Protein AF-A0A937BCM7-F1 (afdb_monomer)

Secondary structure (DSSP, 8-state):
-----------------------------------S---B-TT-EEEEEHHHHHHHHHH--HHHHHTT-SEEEEEE-SBTTSEEEEEETTTEEEEEEEEEEETTEEEEEEEETTEEEEEEEEEEE-SSSEEEETTEEEEEE----BTTB--HHIIIII-EEEEETT--EEEE-TTSBEESSTT--EEEE-----STT-SS-EEEEEEETTEEEEEEEEEETTEEEEEEEEEEEEETTTTEEEEEEEEEEEEEEEE-S--

Nearest PDB structures (foldseek):
  7qh3-assembly4_D  TM=2.636E-01  e=7.505E+00  Streptomyces tsukubensis NRRL18488
  7qh3-assembly2_B  TM=2.512E-01  e=5.491E+00  Streptomyces tsukubensis NRRL18488

pLDDT: mean 86.36, std 17.51, range [34.12, 98.69]

Solvent-accessible surface area (backbone atoms only — not comparable to full-atom values): 14900 Å² total; per-residue (Å²): 134,85,82,88,80,90,83,88,80,91,77,88,81,83,86,83,89,77,76,92,70,69,76,76,76,76,78,73,73,77,78,73,90,75,88,80,79,71,46,77,35,96,76,42,43,39,30,32,22,44,67,45,54,48,36,33,71,76,61,52,31,52,58,66,32,48,77,82,52,48,73,41,35,36,40,39,41,63,36,31,78,36,72,25,45,37,26,34,50,62,76,43,71,47,71,54,25,25,38,42,74,59,94,86,43,37,31,35,26,35,49,55,90,96,38,75,73,45,84,75,43,45,46,44,81,76,54,96,53,33,36,28,50,69,91,46,50,27,33,59,48,88,48,54,54,63,85,92,47,74,24,54,58,31,49,78,68,57,42,47,48,27,32,36,92,86,68,50,60,27,36,34,39,37,79,32,38,31,43,68,54,79,75,35,37,23,44,48,69,59,68,55,59,94,56,72,40,42,79,56,40,39,33,27,43,7,70,44,89,90,52,59,52,65,24,29,51,46,53,60,89,58,29,44,36,32,15,38,63,31,74,78,38,73,38,81,86,80,68,42,53,49,33,41,47,79,43,59,76,74,46,62,31,37,46,58,93,81,130

Mean predicted aligned error: 9.63 Å

Radius of gyration: 26.8 Å; Cα contacts (8 Å, |Δi|>4): 531; chains: 1; bounding box: 85×56×71 Å

Foldseek 3Di:
DDDDDDDDDDDDDDDDPDDPPPPPPPPQPPFDPQPDDKDFDLQAAKKFFPQLLVCCQVFVFLVVSLPPFFFGIKGADRIFPDWIWTDTSVPDIDGQWTWGQDPNWIWTFHDDDPTGRGTDWTWADPDNQWIDTHPTIIGHWPFDDDVPHTLDCLGSRVAAWWAFPVGFIWGRHSVQAIPRPPLFGGKDWDNHQPAFQRPATKMFTDNDPVDTQIWGWGDDPQKIWTAHWDQPDADPVVRGRRHTDGHHTDGIIGGDPDD

Sequence (259 aa):
MKHILLYILATATLLSCGSDTKPAEQSTAPAINFKTNSVPVPFAGNWISETYLSDIKEHQSPRKAQENIEECYIQLPDNTLRPSTMVINFHEGISDLVTVNNNGVFQLWEKQGDTLSNLKYTIKPLSRDTIKIDDKLFIKINSSPAGNEPRILEEILFKGTYITKKGEHIEFKSNGEVSGFGKYKYYKPLIDYFDAGLQIDQVGLGETADKMEYFGFKFKRNKLELYKLKCDAYDEVDNRCVEVSYGIKAYDLQKSSGE

Structure (mmCIF, N/CA/C/O backbone):
data_AF-A0A937BCM7-F1
#
_entry.id   AF-A0A937BCM7-F1
#
loop_
_atom_site.group_PDB
_atom_site.id
_atom_site.type_symbol
_atom_site.label_atom_id
_atom_site.label_alt_id
_atom_site.label_comp_id
_atom_site.label_asym_id
_atom_site.label_entity_id
_atom_site.label_seq_id
_atom_site.pdbx_PDB_ins_code
_atom_site.Cartn_x
_atom_site.Cartn_y
_atom_site.Cartn_z
_atom_site.occupancy
_atom_site.B_iso_or_equiv
_atom_site.auth_seq_id
_atom_site.auth_comp_id
_atom_site.auth_asym_id
_atom_site.auth_atom_id
_atom_site.pdbx_PDB_model_num
ATOM 1 N N . MET A 1 1 ? 53.132 -39.183 41.624 1.00 34.12 1 MET A N 1
ATOM 2 C CA . MET A 1 1 ? 54.522 -39.546 41.277 1.00 34.12 1 MET A CA 1
ATOM 3 C C . MET A 1 1 ? 54.708 -39.381 39.778 1.00 34.12 1 MET A C 1
ATOM 5 O O . MET A 1 1 ? 53.927 -39.964 39.049 1.00 34.12 1 MET A O 1
ATOM 9 N N . LYS A 1 2 ? 55.714 -38.581 39.391 1.00 34.28 2 LYS A N 1
ATOM 10 C CA . LYS A 1 2 ? 56.637 -38.756 38.246 1.00 34.28 2 LYS A CA 1
ATOM 11 C C . LYS A 1 2 ? 56.003 -39.112 36.881 1.00 34.28 2 LYS A C 1
ATOM 13 O O . LYS A 1 2 ? 55.538 -40.221 36.700 1.00 34.28 2 LYS A O 1
ATOM 18 N N . HIS A 1 3 ? 55.878 -38.181 35.935 1.00 40.00 3 HIS A N 1
ATOM 19 C CA . HIS A 1 3 ? 56.914 -37.633 35.034 1.00 40.00 3 HIS A CA 1
ATOM 20 C C . HIS A 1 3 ? 56.923 -38.316 33.653 1.00 40.00 3 HIS A C 1
ATOM 22 O O . HIS A 1 3 ? 57.171 -39.508 33.566 1.00 40.00 3 HIS A O 1
ATOM 28 N N . ILE A 1 4 ? 56.754 -37.475 32.621 1.00 48.53 4 ILE A N 1
ATOM 29 C CA . ILE A 1 4 ? 57.619 -37.346 31.431 1.00 48.53 4 ILE A CA 1
ATOM 30 C C . ILE A 1 4 ? 57.727 -38.580 30.518 1.00 48.53 4 ILE A C 1
ATOM 32 O O . ILE A 1 4 ? 58.407 -39.536 30.863 1.00 48.53 4 ILE A O 1
ATOM 36 N N . LEU A 1 5 ? 57.237 -38.459 29.276 1.00 42.91 5 LEU A N 1
ATOM 37 C CA . LEU A 1 5 ? 58.132 -38.426 28.108 1.00 42.91 5 LEU A CA 1
ATOM 38 C C . LEU A 1 5 ? 57.422 -37.911 26.838 1.00 42.91 5 LEU A C 1
ATOM 40 O O . LEU A 1 5 ? 56.533 -38.556 26.291 1.00 42.91 5 LEU A O 1
ATOM 44 N N . LEU A 1 6 ? 57.871 -36.740 26.374 1.00 47.34 6 LEU A N 1
ATOM 45 C CA . LEU A 1 6 ? 57.884 -36.340 24.964 1.00 47.34 6 LEU A CA 1
ATOM 46 C C . LEU A 1 6 ? 58.621 -37.410 24.141 1.00 47.34 6 LEU A C 1
ATOM 48 O O . LEU A 1 6 ? 59.682 -37.834 24.585 1.00 47.34 6 LEU A O 1
ATOM 52 N N . TYR A 1 7 ? 58.171 -37.703 22.916 1.00 46.16 7 TYR A N 1
ATOM 53 C CA . TYR A 1 7 ? 59.056 -37.708 21.743 1.00 46.16 7 TYR A CA 1
ATOM 54 C C . TYR A 1 7 ? 58.280 -37.449 20.444 1.00 46.16 7 TYR A C 1
ATOM 56 O O . TYR A 1 7 ? 57.200 -37.975 20.196 1.00 46.16 7 TYR A O 1
ATOM 64 N N . ILE A 1 8 ? 58.896 -36.570 19.663 1.00 48.81 8 ILE A N 1
ATOM 65 C CA . ILE A 1 8 ? 58.554 -36.021 18.355 1.00 48.81 8 ILE A CA 1
ATOM 66 C C . ILE A 1 8 ? 58.676 -37.099 17.273 1.00 48.81 8 ILE A C 1
ATOM 68 O O . ILE A 1 8 ? 59.673 -37.817 17.255 1.00 48.81 8 ILE A O 1
ATOM 72 N N . LEU A 1 9 ? 57.768 -37.111 16.292 1.00 43.16 9 LEU A N 1
ATOM 73 C CA . LEU A 1 9 ? 58.147 -37.487 14.930 1.00 43.16 9 LEU A CA 1
ATOM 74 C C . LEU A 1 9 ? 57.323 -36.713 13.897 1.00 43.16 9 LEU A C 1
ATOM 76 O O . LEU A 1 9 ? 56.173 -37.025 13.608 1.00 43.16 9 LEU A O 1
ATOM 80 N N . ALA A 1 10 ? 57.958 -35.685 13.340 1.00 48.91 10 ALA A N 1
ATOM 81 C CA . ALA A 1 10 ? 57.594 -35.131 12.051 1.00 48.91 10 ALA A CA 1
ATOM 82 C C . ALA A 1 10 ? 58.005 -36.131 10.964 1.00 48.91 10 ALA A C 1
ATOM 84 O O . ALA A 1 10 ? 59.166 -36.527 10.898 1.00 48.91 10 ALA A O 1
ATOM 85 N N . THR A 1 11 ? 57.076 -36.511 10.093 1.00 50.25 11 THR A N 1
ATOM 86 C CA . THR A 1 11 ? 57.397 -36.991 8.744 1.00 50.25 11 THR A CA 1
ATOM 87 C C . THR A 1 11 ? 56.318 -36.511 7.789 1.00 50.25 11 THR A C 1
ATOM 89 O O . THR A 1 11 ? 55.126 -36.732 7.982 1.00 50.25 11 THR A O 1
ATOM 92 N N . ALA A 1 12 ? 56.779 -35.771 6.788 1.00 49.69 12 ALA A N 1
ATOM 93 C CA . ALA A 1 12 ? 56.001 -35.235 5.696 1.00 49.69 12 ALA A CA 1
ATOM 94 C C . ALA A 1 12 ? 55.466 -36.358 4.800 1.00 49.69 12 ALA A C 1
ATOM 96 O O . ALA A 1 12 ? 56.222 -37.243 4.398 1.00 49.69 12 ALA A O 1
ATOM 97 N N . THR A 1 13 ? 54.205 -36.245 4.388 1.00 52.38 13 THR A N 1
ATOM 98 C CA . THR A 1 13 ? 53.745 -36.813 3.119 1.00 52.38 13 THR A CA 1
ATOM 99 C C . THR A 1 13 ? 53.274 -35.692 2.211 1.00 52.38 13 THR A C 1
ATOM 101 O O . THR A 1 13 ? 52.310 -34.980 2.481 1.00 52.38 13 THR A O 1
ATOM 104 N N . LEU A 1 14 ? 54.065 -35.549 1.157 1.00 47.94 14 LEU A N 1
ATOM 105 C CA . LEU A 1 14 ? 53.888 -34.763 -0.046 1.00 47.94 14 LEU A CA 1
ATOM 106 C C . LEU A 1 14 ? 52.613 -35.151 -0.826 1.00 47.94 14 LEU A C 1
ATOM 108 O O . LEU A 1 14 ? 52.129 -36.274 -0.713 1.00 47.94 14 LEU A O 1
ATOM 112 N N . LEU A 1 15 ? 52.225 -34.235 -1.724 1.00 45.91 15 LEU A N 1
ATOM 113 C CA . LEU A 1 15 ? 51.413 -34.413 -2.942 1.00 45.91 15 LEU A CA 1
ATOM 114 C C . LEU A 1 15 ? 49.884 -34.380 -2.793 1.00 45.91 15 LEU A C 1
ATOM 116 O O . LEU A 1 15 ? 49.212 -35.404 -2.764 1.00 45.91 15 LEU A O 1
ATOM 120 N N . SER A 1 16 ? 49.333 -33.171 -2.923 1.00 41.34 16 SER A N 1
ATOM 121 C CA . SER A 1 16 ? 48.099 -32.972 -3.689 1.00 41.34 16 SER A CA 1
ATOM 122 C C . SER A 1 16 ? 48.303 -31.816 -4.669 1.00 41.34 16 SER A C 1
ATOM 124 O O . SER A 1 16 ? 48.073 -30.654 -4.347 1.00 41.34 16 SER A O 1
ATOM 126 N N . CYS A 1 17 ? 48.785 -32.147 -5.869 1.00 49.22 17 CYS A N 1
ATOM 127 C CA . CYS A 1 17 ? 48.520 -31.341 -7.056 1.00 49.22 17 CYS A CA 1
ATOM 128 C C . CYS A 1 17 ? 47.076 -31.626 -7.473 1.00 49.22 17 CYS A C 1
ATOM 130 O O . CYS A 1 17 ? 46.743 -32.770 -7.775 1.00 49.22 17 CYS A O 1
ATOM 132 N N . GLY A 1 18 ? 46.232 -30.599 -7.487 1.00 42.94 18 GLY A N 1
ATOM 133 C CA . GLY A 1 18 ? 44.834 -30.724 -7.876 1.00 42.94 18 GLY A CA 1
ATOM 134 C C . GLY A 1 18 ? 44.241 -29.367 -8.219 1.00 42.94 18 GLY A C 1
ATOM 135 O O . GLY A 1 18 ? 43.656 -28.722 -7.360 1.00 42.94 18 GLY A O 1
ATOM 136 N N . SER A 1 19 ? 44.401 -28.986 -9.490 1.00 42.38 19 SER A N 1
ATOM 137 C CA . SER A 1 19 ? 43.661 -27.948 -10.228 1.00 42.38 19 SER A CA 1
ATOM 138 C C . SER A 1 19 ? 43.677 -26.516 -9.672 1.00 42.38 19 SER A C 1
ATOM 140 O O . SER A 1 19 ? 42.857 -26.144 -8.835 1.00 42.38 19 SER A O 1
ATOM 142 N N . ASP A 1 20 ? 44.518 -25.678 -10.294 1.00 43.75 20 ASP A N 1
ATOM 143 C CA . ASP A 1 20 ? 44.282 -24.238 -10.449 1.00 43.75 20 ASP A CA 1
ATOM 144 C C . ASP A 1 20 ? 42.942 -24.030 -11.165 1.00 43.75 20 ASP A C 1
ATOM 146 O O . ASP A 1 20 ? 42.853 -23.889 -12.388 1.00 43.75 20 ASP A O 1
ATOM 150 N N . THR A 1 21 ? 41.866 -24.039 -10.390 1.00 46.97 21 THR A N 1
ATOM 151 C CA . THR A 1 21 ? 40.586 -23.530 -10.857 1.00 46.97 21 THR A CA 1
ATOM 152 C C . THR A 1 21 ? 40.721 -22.019 -10.778 1.00 46.97 21 THR A C 1
ATOM 154 O O . THR A 1 21 ? 40.554 -21.428 -9.711 1.00 46.97 21 THR A O 1
ATOM 157 N N . LYS A 1 22 ? 41.104 -21.390 -11.897 1.00 44.84 22 LYS A N 1
ATOM 158 C CA . LYS A 1 22 ? 40.935 -19.943 -12.059 1.00 44.84 22 LYS A CA 1
ATOM 159 C C . LYS A 1 22 ? 39.517 -19.599 -11.583 1.00 44.84 22 LYS A C 1
ATOM 161 O O . LYS A 1 22 ? 38.591 -20.306 -11.994 1.00 44.84 22 LYS A O 1
ATOM 166 N N . PRO A 1 23 ? 39.321 -18.572 -10.736 1.00 47.84 23 PRO A N 1
ATOM 167 C CA . PRO A 1 23 ? 37.975 -18.101 -10.457 1.00 47.84 23 PRO A CA 1
ATOM 168 C C . PRO A 1 23 ? 37.318 -17.828 -11.806 1.00 47.84 23 PRO A C 1
ATOM 170 O O . PRO A 1 23 ? 37.921 -17.180 -12.664 1.00 47.84 23 PRO A O 1
ATOM 173 N N . ALA A 1 24 ? 36.146 -18.426 -12.021 1.00 42.94 24 ALA A N 1
ATOM 174 C CA . ALA A 1 24 ? 35.375 -18.210 -13.228 1.00 42.94 24 ALA A CA 1
ATOM 175 C C . ALA A 1 24 ? 35.268 -16.698 -13.429 1.00 42.94 24 ALA A C 1
ATOM 177 O O . ALA A 1 24 ? 34.738 -15.997 -12.564 1.00 42.94 24 ALA A O 1
ATOM 178 N N . GLU A 1 25 ? 35.828 -16.197 -14.531 1.00 41.56 25 GLU A N 1
ATOM 179 C CA . GLU A 1 25 ? 35.543 -14.846 -14.982 1.00 41.56 25 GLU A CA 1
ATOM 180 C C . GLU A 1 25 ? 34.022 -14.764 -15.082 1.00 41.56 25 GLU A C 1
ATOM 182 O O . GLU A 1 25 ? 33.403 -15.435 -15.913 1.00 41.56 25 GLU A O 1
ATOM 187 N N . GLN A 1 26 ? 33.410 -13.999 -14.174 1.00 39.94 26 GLN A N 1
ATOM 188 C CA . GLN A 1 26 ? 32.055 -13.515 -14.364 1.00 39.94 26 GLN A CA 1
ATOM 189 C C . GLN A 1 26 ? 32.053 -12.882 -15.748 1.00 39.94 26 GLN A C 1
ATOM 191 O O . GLN A 1 26 ? 32.709 -11.865 -15.965 1.00 39.94 26 GLN A O 1
ATOM 196 N N . SER A 1 27 ? 31.382 -13.542 -16.691 1.00 36.50 27 SER A N 1
ATOM 197 C CA . SER A 1 27 ? 31.159 -13.015 -18.024 1.00 36.50 27 SER A CA 1
ATOM 198 C C . SER A 1 27 ? 30.406 -11.705 -17.847 1.00 36.50 27 SER A C 1
ATOM 200 O O . SER A 1 27 ? 29.198 -11.686 -17.614 1.00 36.50 27 SER A O 1
ATOM 202 N N . THR A 1 28 ? 31.143 -10.598 -17.869 1.00 44.06 28 THR A N 1
ATOM 203 C CA . THR A 1 28 ? 30.566 -9.273 -17.978 1.00 44.06 28 THR A CA 1
ATOM 204 C C . THR A 1 28 ? 29.936 -9.237 -19.356 1.00 44.06 28 THR A C 1
ATOM 206 O O . THR A 1 28 ? 30.623 -9.241 -20.380 1.00 44.06 28 THR A O 1
ATOM 209 N N . ALA A 1 29 ? 28.604 -9.309 -19.385 1.00 47.56 29 ALA A N 1
ATOM 210 C CA . ALA A 1 29 ? 27.854 -9.102 -20.609 1.00 47.56 29 ALA A CA 1
ATOM 211 C C . ALA A 1 29 ? 28.391 -7.824 -21.281 1.00 47.56 29 ALA A C 1
ATOM 213 O O . ALA A 1 29 ? 28.656 -6.839 -20.580 1.00 47.56 29 ALA A O 1
ATOM 214 N N . PRO A 1 30 ? 28.612 -7.830 -22.608 1.00 47.81 30 PRO A N 1
ATOM 215 C CA . PRO A 1 30 ? 29.143 -6.667 -23.300 1.00 47.81 30 PRO A CA 1
ATOM 216 C C . PRO A 1 30 ? 28.292 -5.447 -22.956 1.00 47.81 30 PRO A C 1
ATOM 218 O O . PRO A 1 30 ? 27.063 -5.521 -23.002 1.00 47.81 30 PRO A O 1
ATOM 221 N N . ALA A 1 31 ? 28.952 -4.345 -22.589 1.00 50.25 31 ALA A N 1
ATOM 222 C CA . ALA A 1 31 ? 28.294 -3.096 -22.237 1.00 50.25 31 ALA A CA 1
ATOM 223 C C . ALA A 1 31 ? 27.367 -2.679 -23.387 1.00 50.25 31 ALA A C 1
ATOM 225 O O . ALA A 1 31 ? 27.821 -2.219 -24.437 1.00 50.25 31 ALA A O 1
ATOM 226 N N . ILE A 1 32 ? 26.062 -2.894 -23.211 1.00 55.06 32 ILE A N 1
ATOM 227 C CA . ILE A 1 32 ? 25.053 -2.480 -24.180 1.00 55.06 32 ILE A CA 1
ATOM 228 C C . ILE A 1 32 ? 25.196 -0.962 -24.314 1.00 55.06 32 ILE A C 1
ATOM 230 O O . ILE A 1 32 ? 25.254 -0.252 -23.317 1.00 55.06 32 ILE A O 1
ATOM 234 N N . ASN A 1 33 ? 25.304 -0.432 -25.530 1.00 54.75 33 ASN A N 1
ATOM 235 C CA . ASN A 1 33 ? 25.362 1.014 -25.725 1.00 54.75 33 ASN A CA 1
ATOM 236 C C . ASN A 1 33 ? 23.943 1.600 -25.584 1.00 54.75 33 ASN A C 1
ATOM 238 O O . ASN A 1 33 ? 23.220 1.735 -26.564 1.00 54.75 33 ASN A O 1
ATOM 242 N N . PHE A 1 34 ? 23.518 1.885 -24.350 1.00 59.88 34 PHE A N 1
ATOM 243 C CA . PHE A 1 34 ? 22.196 2.446 -24.011 1.00 59.88 34 PHE A CA 1
ATOM 244 C C . PHE A 1 34 ? 22.201 3.984 -23.920 1.00 59.88 34 PHE A C 1
ATOM 246 O O . PHE A 1 34 ? 21.163 4.599 -23.659 1.00 59.88 34 PHE A O 1
ATOM 253 N N . LYS A 1 35 ? 23.358 4.639 -24.100 1.00 60.50 35 LYS A N 1
ATOM 254 C CA . LYS A 1 35 ? 23.453 6.100 -24.014 1.00 60.50 35 LYS A CA 1
ATOM 255 C C . LYS A 1 35 ? 22.844 6.727 -25.269 1.00 60.50 35 LYS A C 1
ATOM 257 O O . LYS A 1 35 ? 23.451 6.677 -26.333 1.00 60.50 35 LYS A O 1
ATOM 262 N N . THR A 1 36 ? 21.659 7.331 -25.125 1.00 61.88 36 THR A N 1
ATOM 263 C CA . THR A 1 36 ? 21.345 8.755 -25.442 1.00 61.88 36 THR A CA 1
ATOM 264 C C . THR A 1 36 ? 19.874 9.011 -25.788 1.00 61.88 36 THR A C 1
ATOM 266 O O . THR A 1 36 ? 19.424 10.144 -25.648 1.00 61.88 36 THR A O 1
ATOM 269 N N . ASN A 1 37 ? 19.093 7.990 -26.152 1.00 74.44 37 ASN A N 1
ATOM 270 C CA . ASN A 1 37 ? 17.707 8.188 -26.588 1.00 74.44 37 ASN A CA 1
ATOM 271 C C . ASN A 1 37 ? 16.716 7.676 -25.541 1.00 74.44 37 ASN A C 1
ATOM 273 O O . ASN A 1 37 ? 16.340 6.504 -25.529 1.00 74.44 37 ASN A O 1
ATOM 277 N N . SER A 1 38 ? 16.294 8.573 -24.648 1.00 88.81 38 SER A N 1
ATOM 278 C CA . SER A 1 38 ? 15.147 8.316 -23.778 1.00 88.81 38 SER A CA 1
ATOM 279 C C . SER A 1 38 ? 13.884 8.164 -24.634 1.00 88.81 38 SER A C 1
ATOM 281 O O . SER A 1 38 ? 13.609 9.002 -25.492 1.00 88.81 38 SER A O 1
ATOM 283 N N . VAL A 1 39 ? 13.120 7.095 -24.411 1.00 91.88 39 VAL A N 1
ATOM 284 C CA . VAL A 1 39 ? 11.860 6.811 -25.114 1.00 91.88 39 VAL A CA 1
ATOM 285 C C . VAL A 1 39 ? 10.711 6.696 -24.110 1.00 91.88 39 VAL A C 1
ATOM 287 O O . VAL A 1 39 ? 10.963 6.341 -22.955 1.00 91.88 39 VAL A O 1
ATOM 290 N N . PRO A 1 40 ? 9.456 6.984 -24.503 1.00 95.06 40 PRO A N 1
ATOM 291 C CA . PRO A 1 40 ? 8.310 6.822 -23.612 1.00 95.06 40 PRO A CA 1
ATOM 292 C C . PRO A 1 40 ? 8.130 5.374 -23.142 1.00 95.06 40 PRO A C 1
ATOM 294 O O . PRO A 1 40 ? 8.307 4.431 -23.918 1.00 95.06 40 PRO A O 1
ATOM 297 N N . VAL A 1 41 ? 7.719 5.205 -21.887 1.00 95.81 41 VAL A N 1
ATOM 298 C CA . VAL A 1 41 ? 7.289 3.923 -21.317 1.00 95.81 41 VAL A CA 1
ATOM 299 C C . VAL A 1 41 ? 5.754 3.893 -21.353 1.00 95.81 41 VAL A C 1
ATOM 301 O O . VAL A 1 41 ? 5.105 4.553 -20.540 1.00 95.81 41 VAL A O 1
ATOM 304 N N . PRO A 1 42 ? 5.124 3.150 -22.283 1.00 94.38 42 PRO A N 1
ATOM 305 C CA . PRO A 1 42 ? 3.672 3.222 -22.502 1.00 94.38 42 PRO A CA 1
ATOM 306 C C . PRO A 1 42 ? 2.841 2.657 -21.337 1.00 94.38 42 PRO A C 1
ATOM 308 O O . PRO A 1 42 ? 1.634 2.873 -21.265 1.00 94.38 42 PRO A O 1
ATOM 311 N N . PHE A 1 43 ? 3.488 1.949 -20.416 1.00 95.56 43 PHE A N 1
ATOM 312 C CA . PHE A 1 43 ? 2.913 1.369 -19.203 1.00 95.56 43 PHE A CA 1
ATOM 313 C C . PHE A 1 43 ? 3.507 2.009 -17.936 1.00 95.56 43 PHE A C 1
ATOM 315 O O . PHE A 1 43 ? 3.585 1.381 -16.886 1.00 95.56 43 PHE A O 1
ATOM 322 N N . ALA A 1 44 ? 3.923 3.273 -18.007 1.00 95.50 44 ALA A N 1
ATOM 323 C CA . ALA A 1 44 ? 4.337 4.016 -16.824 1.00 95.50 44 ALA A CA 1
ATOM 324 C C . ALA A 1 44 ? 3.234 4.057 -15.749 1.00 95.50 44 ALA A C 1
ATOM 326 O O . ALA A 1 44 ? 2.028 4.002 -16.050 1.00 95.50 44 ALA A O 1
ATOM 327 N N . GLY A 1 45 ? 3.659 4.173 -14.493 1.00 94.31 45 GLY A N 1
ATOM 328 C CA . GLY A 1 45 ? 2.781 4.268 -13.333 1.00 94.31 45 GLY A CA 1
ATOM 329 C C . GLY A 1 45 ? 3.146 3.297 -12.217 1.00 94.31 45 GLY A C 1
ATOM 330 O O . GLY A 1 45 ? 4.260 2.7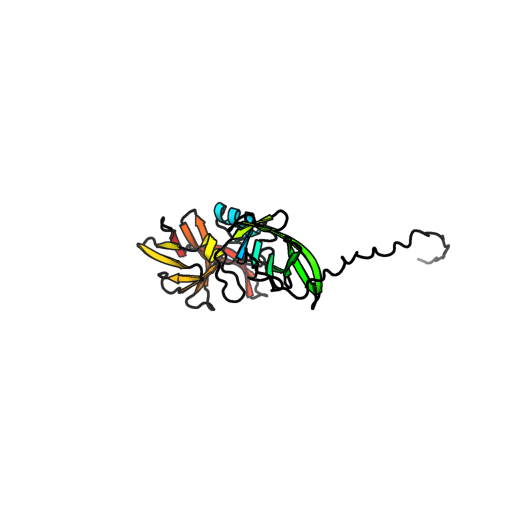81 -12.154 1.00 94.31 45 GLY A O 1
ATOM 331 N N . ASN A 1 46 ? 2.172 3.080 -11.339 1.00 94.75 46 ASN A N 1
ATOM 332 C CA . ASN A 1 46 ? 2.308 2.285 -10.129 1.00 94.75 46 ASN A CA 1
ATOM 333 C C . ASN A 1 46 ? 1.642 0.927 -10.327 1.00 94.75 46 ASN A C 1
ATOM 335 O O . ASN A 1 46 ? 0.508 0.838 -10.810 1.00 94.75 46 ASN A O 1
ATOM 339 N N . TRP A 1 47 ? 2.358 -0.121 -9.953 1.00 96.50 47 TRP A N 1
ATOM 340 C CA . TRP A 1 47 ? 1.989 -1.495 -10.235 1.00 96.50 47 TRP A CA 1
ATOM 341 C C . TRP A 1 47 ? 2.181 -2.336 -8.983 1.00 96.50 47 TRP A C 1
ATOM 343 O O . TRP A 1 47 ? 3.207 -2.234 -8.316 1.00 96.50 47 TRP A O 1
ATOM 353 N N . ILE A 1 48 ? 1.202 -3.174 -8.673 1.00 96.44 48 ILE A N 1
ATOM 354 C CA . ILE A 1 48 ? 1.234 -4.075 -7.522 1.00 96.44 48 ILE A CA 1
ATOM 355 C C . ILE A 1 48 ? 1.184 -5.518 -7.996 1.00 96.44 48 ILE A C 1
ATOM 357 O O . ILE A 1 48 ? 0.529 -5.808 -8.996 1.00 96.44 48 ILE A O 1
ATOM 361 N N . SER A 1 49 ? 1.851 -6.422 -7.291 1.00 96.94 49 SER A N 1
ATOM 362 C CA . SER A 1 49 ? 1.771 -7.847 -7.600 1.00 96.94 49 SER A CA 1
ATOM 363 C C . SER A 1 49 ? 0.322 -8.341 -7.549 1.00 96.94 49 SER A C 1
ATOM 365 O O . SER A 1 49 ? -0.426 -8.035 -6.614 1.00 96.94 49 SER A O 1
ATOM 367 N N . GLU A 1 50 ? -0.082 -9.111 -8.561 1.00 96.88 50 GLU A N 1
ATOM 368 C CA . GLU A 1 50 ? -1.416 -9.711 -8.633 1.00 96.88 50 GLU A CA 1
ATOM 369 C C . GLU A 1 50 ? -1.672 -10.659 -7.457 1.00 96.88 50 GLU A C 1
ATOM 371 O O . GLU A 1 50 ? -2.775 -10.658 -6.903 1.00 96.88 50 GLU A O 1
ATOM 376 N N . THR A 1 51 ? -0.653 -11.415 -7.036 1.00 95.62 51 THR A N 1
ATOM 377 C CA . THR A 1 51 ? -0.734 -12.315 -5.879 1.00 95.62 51 THR A CA 1
ATOM 378 C C . THR A 1 51 ? -1.059 -11.527 -4.615 1.00 95.62 51 THR A C 1
ATOM 380 O O . THR A 1 51 ? -2.047 -11.820 -3.948 1.00 95.62 51 THR A O 1
ATOM 383 N N . TYR A 1 52 ? -0.317 -10.448 -4.345 1.00 95.81 52 TYR A N 1
ATOM 384 C CA . TYR A 1 52 ? -0.576 -9.599 -3.180 1.00 95.81 52 TYR A CA 1
ATOM 385 C C . TYR A 1 52 ? -1.976 -8.975 -3.228 1.00 95.81 52 TYR A C 1
ATOM 387 O O . TYR A 1 52 ? -2.711 -8.989 -2.243 1.00 95.81 52 TYR A O 1
ATOM 395 N N . LEU A 1 53 ? -2.381 -8.447 -4.387 1.00 95.88 53 LEU A N 1
ATOM 396 C CA . LEU A 1 53 ? -3.715 -7.870 -4.550 1.00 95.88 53 LEU A CA 1
ATOM 397 C C . LEU A 1 53 ? -4.823 -8.908 -4.315 1.00 95.88 53 LEU A C 1
ATOM 399 O O . LEU A 1 53 ? -5.873 -8.570 -3.765 1.00 95.88 53 LEU A O 1
ATOM 403 N N . SER A 1 54 ? -4.606 -10.151 -4.737 1.00 95.50 54 SER A N 1
ATOM 404 C CA . SER A 1 54 ? -5.547 -11.254 -4.536 1.00 95.50 54 SER A CA 1
ATOM 405 C C . SER A 1 54 ? -5.656 -11.624 -3.058 1.00 95.50 54 SER A C 1
ATOM 407 O O . SER A 1 54 ? -6.772 -11.684 -2.541 1.00 95.50 54 SER A O 1
ATOM 409 N N . ASP A 1 55 ? -4.532 -11.725 -2.350 1.00 95.19 55 ASP A N 1
ATOM 410 C CA . ASP A 1 55 ? -4.505 -11.999 -0.910 1.00 95.19 55 ASP A CA 1
ATOM 411 C C . ASP A 1 55 ? -5.177 -10.882 -0.101 1.00 95.19 55 ASP A C 1
ATOM 413 O O . ASP A 1 55 ? -5.949 -11.149 0.824 1.00 95.19 55 ASP A O 1
ATOM 417 N N . ILE A 1 56 ? -4.968 -9.614 -0.477 1.00 95.69 56 ILE A N 1
ATOM 418 C CA . ILE A 1 56 ? -5.688 -8.483 0.123 1.00 95.69 56 ILE A CA 1
ATOM 419 C C . ILE A 1 56 ? -7.195 -8.600 -0.118 1.00 95.69 56 ILE A C 1
ATOM 421 O O . ILE A 1 56 ? -7.979 -8.350 0.796 1.00 95.69 56 ILE A O 1
ATOM 425 N N . LYS A 1 57 ? -7.634 -8.987 -1.318 1.00 94.38 57 LYS A N 1
ATOM 426 C CA . LYS A 1 57 ? -9.067 -9.157 -1.612 1.00 94.38 57 LYS A CA 1
ATOM 427 C C . LYS A 1 57 ? -9.681 -10.319 -0.834 1.00 94.38 57 LYS A C 1
ATOM 429 O O . LYS A 1 57 ? -10.818 -10.203 -0.381 1.00 94.38 57 LYS A O 1
ATOM 434 N N . GLU A 1 58 ? -8.950 -11.417 -0.682 1.00 94.94 58 GLU A N 1
ATOM 435 C CA . GLU A 1 58 ? -9.439 -12.619 -0.010 1.00 94.94 58 GLU A CA 1
ATOM 436 C C . GLU A 1 58 ? -9.442 -12.471 1.514 1.00 94.94 58 GLU A C 1
ATOM 438 O O . GLU A 1 58 ? -10.426 -12.793 2.184 1.00 94.94 58 GLU A O 1
ATOM 443 N N . HIS A 1 59 ? -8.336 -11.994 2.077 1.00 95.44 59 HIS A N 1
ATOM 444 C CA . HIS A 1 59 ? -8.105 -11.989 3.519 1.00 95.44 59 HIS A CA 1
ATOM 445 C C . HIS A 1 59 ? -8.302 -10.623 4.163 1.00 95.44 59 HIS A C 1
ATOM 447 O O . HIS A 1 59 ? -8.496 -10.553 5.377 1.00 95.44 59 HIS A O 1
ATOM 453 N N . GLN A 1 60 ? -8.259 -9.550 3.369 1.00 96.38 60 GLN A N 1
ATOM 454 C CA . GLN A 1 60 ? -8.406 -8.167 3.825 1.00 96.38 60 GLN A CA 1
ATOM 455 C C . GLN A 1 60 ? -7.438 -7.810 4.971 1.00 96.38 60 GLN A C 1
ATOM 457 O O . GLN A 1 60 ? -7.790 -7.070 5.893 1.00 96.38 60 GLN A O 1
ATOM 462 N N . SER A 1 61 ? -6.223 -8.367 4.897 1.00 96.69 61 SER A N 1
ATOM 463 C CA . SER A 1 61 ? -5.158 -8.281 5.899 1.00 96.69 61 SER A CA 1
ATOM 464 C C . SER A 1 61 ? -3.809 -8.082 5.197 1.00 96.69 61 SER A C 1
ATOM 466 O O . SER A 1 61 ? -3.304 -9.036 4.595 1.00 96.69 61 SER A O 1
ATOM 468 N N . PRO A 1 62 ? -3.223 -6.870 5.216 1.00 95.81 62 PRO A N 1
ATOM 469 C CA . PRO A 1 62 ? -1.894 -6.640 4.656 1.00 95.81 62 PRO A CA 1
ATOM 470 C C . PRO A 1 62 ? -0.792 -7.443 5.338 1.00 95.81 62 PRO A C 1
ATOM 472 O O . PRO A 1 62 ? 0.079 -7.938 4.631 1.00 95.81 62 PRO A O 1
ATOM 475 N N . ARG A 1 63 ? -0.866 -7.656 6.657 1.00 95.38 63 ARG A N 1
ATOM 476 C CA . ARG A 1 63 ? 0.082 -8.507 7.385 1.00 95.38 63 ARG A CA 1
ATOM 477 C C . ARG A 1 63 ? 0.091 -9.919 6.811 1.00 95.38 63 ARG A C 1
ATOM 479 O O . ARG A 1 63 ? 1.147 -10.464 6.527 1.00 95.38 63 ARG A O 1
ATOM 486 N N . LYS A 1 64 ? -1.095 -10.503 6.602 1.00 94.19 64 LYS A N 1
ATOM 487 C CA . LYS A 1 64 ? -1.210 -11.853 6.039 1.00 94.19 64 LYS A CA 1
ATOM 488 C C . LYS A 1 64 ? -0.749 -11.908 4.579 1.00 94.19 64 LYS A C 1
ATOM 490 O O . LYS A 1 64 ? -0.064 -12.849 4.203 1.00 94.19 64 LYS A O 1
ATOM 495 N N . ALA A 1 65 ? -1.098 -10.906 3.772 1.00 93.94 65 ALA A N 1
ATOM 496 C CA . ALA A 1 65 ? -0.697 -10.840 2.364 1.00 93.94 65 ALA A CA 1
ATOM 497 C C . ALA A 1 65 ? 0.825 -10.669 2.170 1.00 93.94 65 ALA A C 1
ATOM 499 O O . ALA A 1 65 ? 1.353 -10.985 1.107 1.00 93.94 65 ALA A O 1
ATOM 500 N N . GLN A 1 66 ? 1.542 -10.173 3.183 1.00 91.06 66 GLN A N 1
ATOM 501 C CA . GLN A 1 66 ? 2.998 -10.020 3.150 1.00 91.06 66 GLN A CA 1
ATOM 502 C C . GLN A 1 66 ? 3.749 -11.348 3.383 1.00 91.06 66 GLN A C 1
ATOM 504 O O . GLN A 1 66 ? 4.893 -11.464 2.963 1.00 91.06 66 GLN A O 1
ATOM 509 N N . GLU A 1 67 ? 3.125 -12.363 4.000 1.00 86.81 67 GLU A N 1
ATOM 510 C CA . GLU A 1 67 ? 3.793 -13.618 4.407 1.00 86.81 67 GLU A CA 1
ATOM 511 C C . GLU A 1 67 ? 4.338 -14.454 3.225 1.00 86.81 67 GLU A C 1
ATOM 513 O O . GLU A 1 67 ? 5.224 -15.278 3.435 1.00 86.81 67 GLU A O 1
ATOM 518 N N . ASN A 1 68 ? 3.837 -14.263 1.995 1.00 78.81 68 ASN A N 1
ATOM 519 C CA . ASN A 1 68 ? 4.171 -15.105 0.830 1.00 78.81 68 ASN A CA 1
ATOM 520 C C . ASN A 1 68 ? 4.516 -14.314 -0.443 1.00 78.81 68 ASN A C 1
ATOM 522 O O . ASN A 1 68 ? 4.417 -14.844 -1.553 1.00 78.81 68 ASN A O 1
ATOM 526 N N . ILE A 1 69 ? 4.864 -13.037 -0.309 1.00 82.75 69 ILE A N 1
ATOM 527 C CA . ILE A 1 69 ? 5.241 -12.191 -1.443 1.00 82.75 69 ILE A CA 1
ATOM 528 C C . ILE A 1 69 ? 6.764 -11.981 -1.432 1.00 82.75 69 ILE A C 1
ATOM 530 O O . ILE A 1 69 ? 7.417 -12.299 -0.445 1.00 82.75 69 ILE A O 1
ATOM 534 N N . GLU A 1 70 ? 7.341 -11.537 -2.549 1.00 84.25 70 GLU A N 1
ATOM 535 C CA . GLU A 1 70 ? 8.710 -11.002 -2.615 1.00 84.25 70 GLU A CA 1
ATOM 536 C C . GLU A 1 70 ? 8.633 -9.640 -3.305 1.00 84.25 70 GLU A C 1
ATOM 538 O O . GLU A 1 70 ? 8.467 -8.625 -2.643 1.00 84.25 70 GLU A O 1
ATOM 543 N N . GLU A 1 71 ? 8.612 -9.570 -4.637 1.00 85.06 71 GLU A N 1
ATOM 544 C CA . GLU A 1 71 ? 8.366 -8.313 -5.349 1.00 85.06 71 GLU A CA 1
ATOM 545 C C . GLU A 1 71 ? 6.883 -7.946 -5.282 1.00 85.06 71 GLU A C 1
ATOM 547 O O . GLU A 1 71 ? 6.032 -8.517 -5.972 1.00 85.06 71 GLU A O 1
ATOM 552 N N . CYS A 1 72 ? 6.559 -6.975 -4.435 1.00 89.75 72 CYS A N 1
ATOM 553 C CA . CYS A 1 72 ? 5.179 -6.621 -4.140 1.00 89.75 72 CYS A CA 1
ATOM 554 C C . CYS A 1 72 ? 4.704 -5.383 -4.907 1.00 89.75 72 CYS A C 1
ATOM 556 O O . CYS A 1 72 ? 3.519 -5.284 -5.232 1.00 89.75 72 CYS A O 1
ATOM 558 N N . TYR A 1 73 ? 5.608 -4.458 -5.234 1.00 93.81 73 TYR A N 1
ATOM 559 C CA . TYR A 1 73 ? 5.268 -3.190 -5.871 1.00 93.81 73 TYR A CA 1
ATOM 560 C C . TYR A 1 73 ? 6.391 -2.679 -6.771 1.00 93.81 73 TYR A C 1
ATOM 562 O O . TYR A 1 73 ? 7.573 -2.833 -6.468 1.00 93.81 73 TYR A O 1
ATOM 570 N N . ILE A 1 74 ? 6.018 -2.013 -7.861 1.00 94.00 74 ILE A N 1
ATOM 571 C CA . ILE A 1 74 ? 6.949 -1.280 -8.708 1.00 94.00 74 ILE A CA 1
ATOM 572 C C . ILE A 1 74 ? 6.344 0.034 -9.208 1.00 94.00 74 ILE A C 1
ATOM 574 O O . ILE A 1 74 ? 5.210 0.096 -9.685 1.00 94.00 74 ILE A O 1
ATOM 578 N N . GLN A 1 75 ? 7.150 1.088 -9.145 1.00 93.69 75 GLN A N 1
ATOM 579 C CA . GLN A 1 75 ? 6.901 2.366 -9.787 1.00 93.69 75 GLN A CA 1
ATOM 580 C C . GLN A 1 75 ? 7.781 2.496 -11.030 1.00 93.69 75 GLN A C 1
ATOM 582 O O . GLN A 1 75 ? 9.011 2.499 -10.943 1.00 93.69 75 GLN A O 1
ATOM 587 N N . LEU A 1 76 ? 7.132 2.630 -12.185 1.00 94.56 76 LEU A N 1
ATOM 588 C CA . LEU A 1 76 ? 7.780 2.802 -13.480 1.00 94.56 76 LEU A CA 1
ATOM 589 C C . LEU A 1 76 ? 7.634 4.255 -13.962 1.00 94.56 76 LEU A C 1
ATOM 591 O O . LEU A 1 76 ? 6.507 4.764 -14.002 1.00 94.56 76 LEU A O 1
ATOM 595 N N . PRO A 1 77 ? 8.734 4.922 -14.355 1.00 93.81 77 PRO A N 1
ATOM 596 C CA . PRO A 1 77 ? 8.697 6.289 -14.864 1.00 93.81 77 PRO A CA 1
ATOM 597 C C . PRO A 1 77 ? 8.038 6.365 -16.249 1.00 93.81 77 PRO A C 1
ATOM 599 O O . PRO A 1 77 ? 7.925 5.372 -16.961 1.00 93.81 77 PRO A O 1
ATOM 602 N N . ASP A 1 78 ? 7.645 7.574 -16.647 1.00 95.31 78 ASP A N 1
ATOM 603 C CA . ASP A 1 78 ? 7.090 7.932 -17.967 1.00 95.31 78 ASP A CA 1
ATOM 604 C C . ASP A 1 78 ? 8.059 7.719 -19.143 1.00 95.31 78 ASP A C 1
ATOM 606 O O . ASP A 1 78 ? 7.633 7.579 -20.293 1.00 95.31 78 ASP A O 1
ATOM 610 N N . ASN A 1 79 ? 9.358 7.651 -18.862 1.00 95.38 79 ASN A N 1
ATOM 611 C C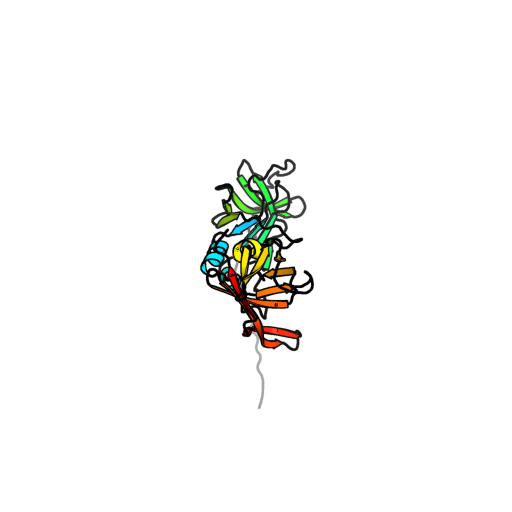A . ASN A 1 79 ? 10.426 7.576 -19.845 1.00 95.38 79 ASN A CA 1
ATOM 612 C C . ASN A 1 79 ? 11.533 6.611 -19.407 1.00 95.38 79 ASN A C 1
ATOM 614 O O . ASN A 1 79 ? 11.849 6.494 -18.223 1.00 95.38 79 ASN A O 1
ATOM 618 N N . THR A 1 80 ? 12.181 5.961 -20.377 1.00 93.94 80 THR A N 1
ATOM 619 C CA . THR A 1 80 ? 13.364 5.132 -20.120 1.00 93.94 80 THR A CA 1
ATOM 620 C C . THR A 1 80 ? 14.525 5.966 -19.579 1.00 93.94 80 THR A C 1
ATOM 622 O O . THR A 1 80 ? 14.578 7.187 -19.760 1.00 93.94 80 THR A O 1
ATOM 625 N N . LEU A 1 81 ? 15.483 5.285 -18.941 1.00 90.38 81 LEU A N 1
ATOM 626 C CA . LEU A 1 81 ? 16.683 5.861 -18.317 1.00 90.38 81 LEU A CA 1
ATOM 627 C C . LEU A 1 81 ? 16.404 6.767 -17.104 1.00 90.38 81 LEU A C 1
ATOM 629 O O . LEU A 1 81 ? 17.325 7.397 -16.582 1.00 90.38 81 LEU A O 1
ATOM 633 N N . ARG A 1 82 ? 15.152 6.813 -16.635 1.00 91.56 82 ARG A N 1
ATOM 634 C CA . ARG A 1 82 ? 14.775 7.397 -15.346 1.00 91.56 82 ARG A CA 1
ATOM 635 C C . ARG A 1 82 ? 14.732 6.314 -14.258 1.00 91.56 82 ARG A C 1
ATOM 637 O O . ARG A 1 82 ? 14.490 5.146 -14.588 1.00 91.56 82 ARG A O 1
ATOM 644 N N . PRO A 1 83 ? 14.956 6.683 -12.983 1.00 91.88 83 PRO A N 1
ATOM 645 C CA . PRO A 1 83 ? 14.853 5.748 -11.871 1.00 91.88 83 PRO A CA 1
ATOM 646 C C . PRO A 1 83 ? 13.479 5.078 -11.821 1.00 91.88 83 PRO A C 1
ATOM 648 O O . PRO A 1 83 ? 12.449 5.726 -12.002 1.00 91.88 83 PRO A O 1
ATOM 651 N N . SER A 1 84 ? 13.491 3.773 -11.599 1.00 93.12 84 SER A N 1
ATOM 652 C CA . SER A 1 84 ? 12.335 2.948 -11.262 1.00 93.12 84 SER A CA 1
ATOM 653 C C . SER A 1 84 ? 12.520 2.467 -9.826 1.00 93.12 84 SER A C 1
ATOM 655 O O . SER A 1 84 ? 13.648 2.204 -9.413 1.00 93.12 84 SER A O 1
ATOM 657 N N . THR A 1 85 ? 11.433 2.338 -9.076 1.00 90.69 85 THR A N 1
ATOM 658 C CA . THR A 1 85 ? 11.489 1.861 -7.688 1.00 90.69 85 THR A CA 1
ATOM 659 C C . THR A 1 85 ? 10.781 0.529 -7.621 1.00 90.69 85 THR A C 1
ATOM 661 O O . THR A 1 85 ? 9.584 0.475 -7.889 1.00 90.69 85 THR A O 1
ATOM 664 N N . MET A 1 86 ? 11.493 -0.533 -7.261 1.00 91.50 86 MET A N 1
ATOM 665 C CA . MET A 1 86 ? 10.876 -1.808 -6.911 1.00 91.50 86 MET A CA 1
ATOM 666 C C . MET A 1 86 ? 10.925 -1.975 -5.403 1.00 91.50 86 MET A C 1
ATOM 668 O O . MET A 1 86 ? 11.928 -1.647 -4.779 1.00 91.50 86 MET A O 1
ATOM 672 N N . VAL A 1 87 ? 9.841 -2.465 -4.823 1.00 90.31 87 VAL A N 1
ATOM 673 C CA . VAL A 1 87 ? 9.748 -2.737 -3.396 1.00 90.31 87 VAL A CA 1
ATOM 674 C C . VAL A 1 87 ? 9.591 -4.239 -3.219 1.00 90.31 87 VAL A C 1
ATOM 676 O O . VAL A 1 87 ? 8.702 -4.857 -3.812 1.00 90.31 87 VAL A O 1
ATOM 679 N N . ILE A 1 88 ? 10.487 -4.804 -2.419 1.00 88.00 88 ILE A N 1
ATOM 680 C CA . ILE A 1 88 ? 10.478 -6.189 -1.981 1.00 88.00 88 ILE A CA 1
ATOM 681 C C . ILE A 1 88 ? 9.834 -6.218 -0.603 1.00 88.00 88 ILE A C 1
ATOM 683 O O . ILE A 1 88 ? 10.269 -5.535 0.326 1.00 88.00 88 ILE A O 1
ATOM 687 N N . ASN A 1 89 ? 8.772 -7.002 -0.474 1.00 86.56 89 ASN A N 1
ATOM 688 C CA . ASN A 1 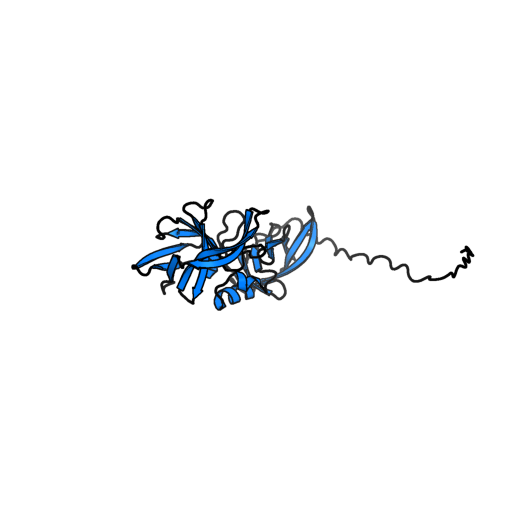89 ? 8.102 -7.286 0.781 1.00 86.56 89 ASN A CA 1
ATOM 689 C C . ASN A 1 89 ? 7.703 -6.060 1.575 1.00 86.56 89 ASN A C 1
ATOM 691 O O . ASN A 1 89 ? 7.575 -6.159 2.778 1.00 86.56 89 ASN A O 1
ATOM 695 N N . PHE A 1 90 ? 7.511 -4.906 0.938 1.00 90.12 90 PHE A N 1
ATOM 696 C CA . PHE A 1 90 ? 7.225 -3.628 1.600 1.00 90.12 90 PHE A CA 1
ATOM 697 C C . PHE A 1 90 ? 8.245 -3.165 2.650 1.00 90.12 90 PHE A C 1
ATOM 699 O O . PHE A 1 90 ? 8.032 -2.112 3.240 1.00 90.12 90 PHE A O 1
ATOM 706 N N . HIS A 1 91 ? 9.354 -3.885 2.812 1.00 89.31 91 HIS A N 1
ATOM 707 C CA . HIS A 1 91 ? 10.405 -3.600 3.782 1.00 89.31 91 HIS A CA 1
ATOM 708 C C . HIS A 1 91 ? 11.662 -3.058 3.100 1.00 89.31 91 HIS A C 1
ATOM 710 O O . HIS A 1 91 ? 12.306 -2.129 3.585 1.00 89.31 91 HIS A O 1
ATOM 716 N N . GLU A 1 92 ? 11.985 -3.600 1.924 1.00 85.19 92 GLU A N 1
ATOM 717 C CA . GLU A 1 92 ? 13.205 -3.271 1.198 1.00 85.19 92 GLU A CA 1
ATOM 718 C C . GLU A 1 92 ? 12.878 -2.634 -0.151 1.00 85.19 92 GLU A C 1
ATOM 720 O O . GLU A 1 92 ? 12.011 -3.090 -0.894 1.00 85.19 92 GLU A O 1
ATOM 725 N N . GLY A 1 93 ? 13.584 -1.559 -0.491 1.00 81.94 93 GLY A N 1
ATOM 726 C CA . GLY A 1 93 ? 13.552 -0.979 -1.829 1.00 81.94 93 GLY A CA 1
ATOM 727 C C . GLY A 1 93 ? 14.764 -1.435 -2.631 1.00 81.94 93 GLY A C 1
ATOM 728 O O . GLY A 1 93 ? 15.892 -1.303 -2.161 1.00 81.94 93 GLY A O 1
ATOM 729 N N . ILE A 1 94 ? 14.556 -1.896 -3.863 1.00 81.25 94 ILE A N 1
ATOM 730 C CA . ILE A 1 94 ? 15.643 -2.014 -4.836 1.00 81.25 94 ILE A CA 1
ATOM 731 C C . ILE A 1 94 ? 15.867 -0.626 -5.437 1.00 81.25 94 ILE A C 1
ATOM 733 O O . ILE A 1 94 ? 15.023 -0.112 -6.181 1.00 81.25 94 ILE A O 1
ATOM 737 N N . SER A 1 95 ? 16.993 -0.007 -5.084 1.00 73.62 95 SER A N 1
ATOM 738 C CA . SER A 1 95 ? 17.436 1.253 -5.678 1.00 73.62 95 SER A CA 1
ATOM 739 C C . SER A 1 95 ? 18.110 1.029 -7.032 1.00 73.62 95 SER A C 1
ATOM 741 O O . SER A 1 95 ? 18.378 -0.095 -7.451 1.00 73.62 95 SER A O 1
ATOM 743 N N . ASP A 1 96 ? 1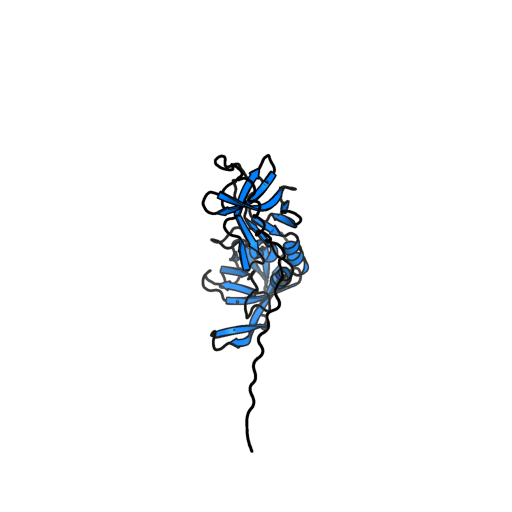8.367 2.132 -7.736 1.00 84.19 96 ASP A N 1
ATOM 744 C CA . ASP A 1 96 ? 19.212 2.169 -8.937 1.00 84.19 96 ASP A CA 1
ATOM 745 C C . ASP A 1 96 ? 18.725 1.323 -10.121 1.00 84.19 96 ASP A C 1
ATOM 747 O O . ASP A 1 96 ? 19.471 1.089 -11.074 1.00 84.19 96 ASP A O 1
ATOM 751 N N . LEU A 1 97 ? 17.452 0.926 -10.116 1.00 92.56 97 LEU A N 1
ATOM 752 C CA . LEU A 1 97 ? 16.816 0.330 -11.278 1.00 92.56 97 LEU A CA 1
ATOM 753 C C . LEU A 1 97 ? 16.464 1.406 -12.303 1.00 92.56 97 LEU A C 1
ATOM 755 O O . LEU A 1 97 ? 15.922 2.463 -11.979 1.00 92.56 97 LEU A O 1
ATOM 759 N N . VAL A 1 98 ? 16.717 1.116 -13.574 1.00 93.44 98 VAL A N 1
ATOM 760 C CA . VAL A 1 98 ? 16.292 1.949 -14.697 1.00 93.44 98 VAL A CA 1
ATOM 761 C C . VAL A 1 98 ? 15.604 1.103 -15.754 1.00 93.44 98 VAL A C 1
ATOM 763 O O . VAL A 1 98 ? 16.047 0.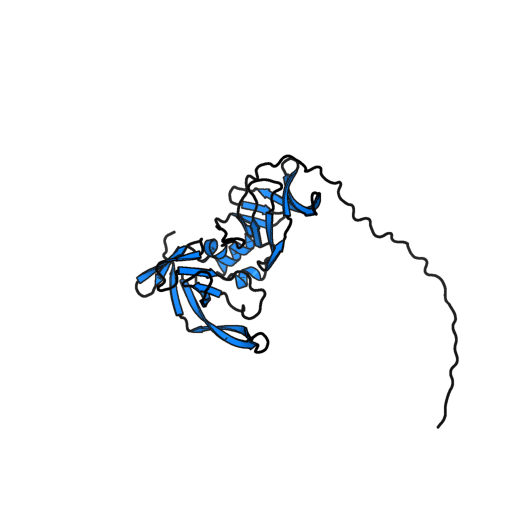007 -16.099 1.00 93.44 98 VAL A O 1
ATOM 766 N N . THR A 1 99 ? 14.514 1.639 -16.298 1.00 94.31 99 THR A N 1
ATOM 767 C CA . THR A 1 99 ? 13.813 1.009 -17.418 1.00 94.31 99 THR A CA 1
ATOM 768 C C . THR A 1 99 ? 14.541 1.325 -18.725 1.00 94.31 99 THR A C 1
ATOM 770 O O . THR A 1 99 ? 14.845 2.487 -19.007 1.00 94.31 99 THR A O 1
ATOM 773 N N . VAL A 1 100 ? 14.790 0.309 -19.547 1.00 93.06 100 VAL A N 1
ATOM 774 C CA . VAL A 1 100 ? 15.464 0.398 -20.852 1.00 93.06 100 VAL A CA 1
ATOM 775 C C . VAL A 1 100 ? 14.590 -0.269 -21.911 1.00 93.06 100 VAL A C 1
ATOM 777 O O . VAL A 1 100 ? 13.907 -1.246 -21.620 1.00 93.06 100 VAL A O 1
ATOM 780 N N . ASN A 1 101 ? 14.607 0.248 -23.141 1.00 91.81 101 ASN A N 1
ATOM 781 C CA . ASN A 1 101 ? 13.998 -0.403 -24.301 1.00 91.81 101 ASN A CA 1
ATOM 782 C C . ASN A 1 101 ? 15.111 -0.912 -25.222 1.00 91.81 101 ASN A C 1
ATOM 784 O O . ASN A 1 101 ? 15.831 -0.116 -25.823 1.00 91.81 101 ASN A O 1
ATOM 788 N N . ASN A 1 102 ? 15.251 -2.230 -25.314 1.00 89.00 102 ASN A N 1
ATOM 789 C CA . ASN A 1 102 ? 16.219 -2.896 -26.168 1.00 89.00 102 ASN A CA 1
ATOM 790 C C . ASN A 1 102 ? 15.479 -3.582 -27.323 1.00 89.00 102 ASN A C 1
ATOM 792 O O . ASN A 1 102 ? 14.880 -4.642 -27.146 1.00 89.00 102 ASN A O 1
ATOM 796 N N . ASN A 1 103 ? 15.486 -2.952 -28.502 1.00 87.00 103 ASN A N 1
ATOM 797 C CA . ASN A 1 103 ? 14.844 -3.464 -29.719 1.00 87.00 103 ASN A CA 1
ATOM 798 C C . ASN A 1 103 ? 13.359 -3.849 -29.537 1.00 87.00 103 ASN A C 1
ATOM 800 O O . ASN A 1 103 ? 12.901 -4.867 -30.051 1.00 87.00 103 ASN A O 1
ATOM 804 N N . GLY A 1 104 ? 12.601 -3.038 -28.794 1.00 87.88 104 GLY A N 1
ATOM 805 C CA . GLY A 1 104 ? 11.177 -3.260 -28.520 1.00 87.88 104 GLY A CA 1
ATOM 806 C C . GLY A 1 104 ? 10.896 -4.091 -27.267 1.00 87.88 104 GLY A C 1
ATOM 807 O O . GLY A 1 104 ? 9.735 -4.213 -26.877 1.00 87.88 104 GLY A O 1
ATOM 808 N N . VAL A 1 105 ? 11.928 -4.630 -26.612 1.00 92.00 105 VAL A N 1
ATOM 809 C CA . VAL A 1 105 ? 11.805 -5.358 -25.345 1.00 92.00 105 VAL A CA 1
ATOM 810 C C . VAL A 1 105 ? 12.152 -4.423 -24.194 1.00 92.00 105 VAL A C 1
ATOM 812 O O . VAL A 1 105 ? 13.266 -3.902 -24.117 1.00 92.00 105 VAL A O 1
ATOM 815 N N . PHE A 1 106 ? 11.203 -4.213 -23.285 1.00 95.06 106 PHE A N 1
ATOM 816 C CA . PHE A 1 106 ? 11.442 -3.418 -22.088 1.00 95.06 106 PHE A CA 1
ATOM 817 C C . PHE A 1 106 ? 12.106 -4.259 -20.999 1.00 95.06 106 PHE A C 1
ATOM 819 O O . PHE A 1 106 ? 11.746 -5.413 -20.775 1.00 95.06 106 PHE A O 1
ATOM 826 N N . GLN A 1 107 ? 13.090 -3.675 -20.327 1.00 95.38 107 GLN A N 1
ATOM 827 C CA . GLN A 1 107 ? 13.937 -4.344 -19.345 1.00 95.38 107 GLN A CA 1
ATOM 828 C C . GLN A 1 107 ? 14.195 -3.422 -18.153 1.00 95.38 107 GLN A C 1
ATOM 830 O O . GLN A 1 107 ? 14.286 -2.206 -18.331 1.00 95.38 107 GLN A O 1
ATOM 835 N N . LEU A 1 108 ? 14.358 -3.998 -16.964 1.00 94.62 108 LEU A N 1
ATOM 836 C CA . LEU A 1 108 ? 14.859 -3.308 -15.775 1.00 94.62 108 LEU A CA 1
ATOM 837 C C . LEU A 1 108 ? 16.305 -3.703 -15.535 1.00 94.62 108 LEU A C 1
ATOM 839 O O . LEU A 1 108 ? 16.624 -4.886 -15.407 1.00 94.62 108 LEU A O 1
ATOM 843 N N . TRP A 1 109 ? 17.160 -2.696 -15.455 1.00 93.44 109 TRP A N 1
ATOM 844 C CA . TRP A 1 109 ? 18.589 -2.856 -15.245 1.00 93.44 109 TRP A CA 1
ATOM 845 C C . TRP A 1 109 ? 19.022 -2.148 -13.973 1.00 93.44 109 TRP A C 1
ATOM 847 O O . TRP A 1 109 ? 18.561 -1.040 -13.714 1.00 93.44 109 TRP A O 1
ATOM 857 N N . GLU A 1 110 ? 19.952 -2.744 -13.237 1.00 91.75 110 GLU A N 1
ATOM 858 C CA . GLU A 1 110 ? 20.735 -2.011 -12.246 1.00 91.75 110 GLU A CA 1
ATOM 859 C C . GLU A 1 110 ? 21.692 -1.047 -12.945 1.00 91.75 110 GLU A C 1
ATOM 861 O O . GLU A 1 110 ? 22.321 -1.365 -13.964 1.00 91.75 110 GLU A O 1
ATOM 866 N N . LYS A 1 111 ? 21.815 0.142 -12.364 1.00 87.56 111 LYS A N 1
ATOM 867 C CA . LYS A 1 111 ? 22.737 1.185 -12.785 1.00 87.56 111 LYS A CA 1
ATOM 868 C C . LYS A 1 111 ? 23.864 1.322 -11.761 1.00 87.56 111 LYS A C 1
ATOM 870 O O . LYS A 1 111 ? 23.622 1.492 -10.574 1.00 87.56 111 LYS A O 1
ATOM 875 N N . GLN A 1 112 ? 25.105 1.335 -12.238 1.00 84.94 112 GLN A N 1
ATOM 876 C CA . GLN A 1 112 ? 26.286 1.694 -11.457 1.00 84.94 112 GLN A CA 1
ATOM 877 C C . GLN A 1 112 ? 26.957 2.906 -12.107 1.00 84.94 112 GLN A C 1
ATOM 879 O O . GLN A 1 112 ? 27.493 2.816 -13.215 1.00 84.94 112 GLN A O 1
ATOM 884 N N . GLY 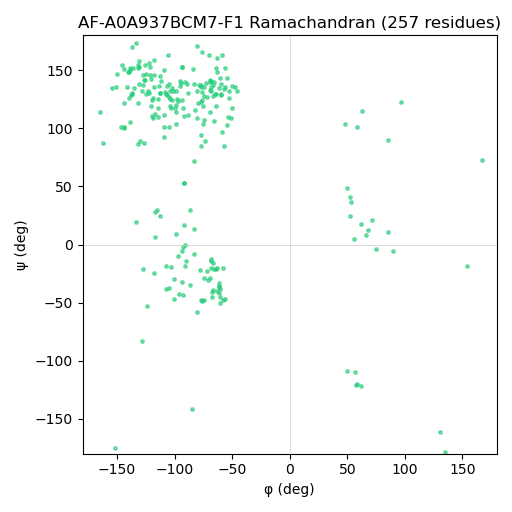A 1 113 ? 26.907 4.064 -11.444 1.00 82.12 113 GLY A N 1
ATOM 885 C CA . GLY A 1 113 ? 27.390 5.317 -12.029 1.00 82.12 113 GLY A CA 1
ATOM 886 C C . GLY A 1 113 ? 26.652 5.625 -13.332 1.00 82.12 113 GLY A C 1
ATOM 887 O O . GLY A 1 113 ? 25.436 5.720 -13.332 1.00 82.12 113 GLY A O 1
ATOM 888 N N . ASP A 1 114 ? 27.362 5.727 -14.451 1.00 80.31 114 ASP A N 1
ATOM 889 C CA . ASP A 1 114 ? 26.771 5.958 -15.779 1.00 80.31 114 ASP A CA 1
ATOM 890 C C . ASP A 1 114 ? 26.607 4.682 -16.621 1.00 80.31 114 ASP A C 1
ATOM 892 O O . ASP A 1 114 ? 26.322 4.765 -17.820 1.00 80.31 114 ASP A O 1
ATOM 896 N N . THR A 1 115 ? 26.822 3.513 -16.017 1.00 82.12 115 THR A N 1
ATOM 897 C CA . THR A 1 115 ? 26.790 2.205 -16.683 1.00 82.12 115 THR A CA 1
ATOM 898 C C . THR A 1 115 ? 25.606 1.362 -16.229 1.00 82.12 115 THR A C 1
ATOM 900 O O . THR A 1 115 ? 25.267 1.369 -15.049 1.00 82.12 115 THR A O 1
ATOM 903 N N . LEU A 1 116 ? 24.978 0.631 -17.153 1.00 86.31 116 LEU A N 1
ATOM 904 C CA . LEU A 1 116 ? 24.105 -0.484 -16.790 1.00 86.31 116 LEU A CA 1
ATOM 905 C C . LEU A 1 116 ? 24.994 -1.663 -16.403 1.00 86.31 116 LEU A C 1
ATOM 907 O O . LEU A 1 116 ? 25.845 -2.067 -17.196 1.00 86.31 116 LEU A O 1
ATOM 911 N N . SER A 1 117 ? 24.821 -2.176 -15.192 1.00 86.12 117 SER A N 1
ATOM 912 C CA . SER A 1 117 ? 25.669 -3.233 -14.640 1.00 86.12 117 SER A CA 1
ATOM 913 C C . SER A 1 117 ? 25.052 -4.613 -14.834 1.00 86.12 117 SER A C 1
ATOM 915 O O . SER A 1 117 ? 25.760 -5.552 -15.194 1.00 86.12 117 SER A O 1
ATOM 917 N N . ASN A 1 118 ? 23.742 -4.745 -14.608 1.00 89.50 118 ASN A N 1
ATOM 918 C CA . ASN A 1 118 ? 23.082 -6.044 -14.582 1.00 89.50 118 ASN A CA 1
ATOM 919 C C . ASN A 1 118 ? 21.617 -5.967 -15.023 1.00 89.50 118 ASN A C 1
ATOM 921 O O . ASN A 1 118 ? 20.873 -5.094 -14.574 1.00 89.50 118 ASN A O 1
ATOM 925 N N . LEU A 1 119 ? 21.196 -6.905 -15.873 1.00 92.56 119 LEU A N 1
ATOM 926 C CA . LEU A 1 119 ? 19.789 -7.099 -16.206 1.00 92.56 119 LEU A CA 1
ATOM 927 C C . LEU A 1 119 ? 19.120 -7.806 -15.032 1.00 92.56 119 LEU A C 1
ATOM 929 O O . LEU A 1 119 ? 19.543 -8.895 -14.653 1.00 92.56 119 LEU A O 1
ATOM 933 N N . LYS A 1 120 ? 18.061 -7.210 -14.488 1.00 94.38 120 LYS A N 1
ATOM 934 C CA . LYS A 1 120 ? 17.295 -7.824 -13.401 1.00 94.38 120 LYS A CA 1
ATOM 935 C C . LYS A 1 120 ? 16.024 -8.481 -13.878 1.00 94.38 120 LYS A C 1
ATOM 937 O O . LYS A 1 120 ? 15.782 -9.620 -13.514 1.00 94.38 120 LYS A O 1
ATOM 942 N N . TYR A 1 121 ? 15.257 -7.777 -14.706 1.00 95.12 121 TYR A N 1
ATOM 943 C CA . TYR A 1 121 ? 13.937 -8.244 -15.107 1.00 95.12 121 TYR A CA 1
ATOM 944 C C . TYR A 1 121 ? 13.617 -7.878 -16.552 1.00 95.12 121 TYR A C 1
ATOM 946 O O . TYR A 1 121 ? 14.031 -6.828 -17.056 1.00 95.12 121 TYR A O 1
ATOM 954 N N . THR A 1 122 ? 12.799 -8.700 -17.202 1.00 96.56 122 THR A N 1
ATOM 955 C CA . THR A 1 122 ? 12.148 -8.364 -18.472 1.00 96.56 122 THR A CA 1
ATOM 956 C C . THR A 1 122 ? 10.700 -7.956 -18.225 1.00 96.56 122 THR A C 1
ATOM 958 O O . THR A 1 122 ? 9.958 -8.658 -17.542 1.00 96.56 122 THR A O 1
ATOM 961 N N . ILE A 1 123 ? 10.267 -6.841 -18.820 1.00 97.44 123 ILE A N 1
ATOM 962 C CA . ILE A 1 123 ? 8.887 -6.359 -18.725 1.00 97.44 123 ILE A CA 1
ATOM 963 C C . ILE A 1 123 ? 8.154 -6.624 -20.039 1.00 97.44 123 ILE A C 1
ATOM 965 O O . ILE A 1 123 ? 8.569 -6.183 -21.113 1.00 97.44 123 ILE A O 1
ATOM 969 N N . LYS A 1 124 ? 6.998 -7.280 -19.941 1.00 97.12 124 LYS A N 1
ATOM 970 C CA . LYS A 1 124 ? 6.062 -7.477 -21.045 1.00 97.12 124 LYS A CA 1
ATOM 971 C C . LYS A 1 124 ? 4.714 -6.830 -20.712 1.00 97.12 124 LYS A C 1
ATOM 973 O O . LYS A 1 124 ? 3.985 -7.367 -19.877 1.00 97.12 124 LYS A O 1
ATOM 978 N N . PRO A 1 125 ? 4.326 -5.720 -21.363 1.00 96.06 125 PRO A N 1
ATOM 979 C CA . PRO A 1 125 ? 2.963 -5.218 -21.242 1.00 96.06 125 PRO A CA 1
ATOM 980 C C . PRO A 1 125 ? 1.981 -6.222 -21.853 1.00 96.06 125 PRO A C 1
ATOM 982 O O . PRO A 1 125 ? 2.181 -6.688 -22.976 1.00 96.06 125 PRO A O 1
ATOM 985 N N . LEU A 1 126 ? 0.935 -6.574 -21.105 1.00 97.06 126 LEU A N 1
ATOM 986 C CA . LEU A 1 126 ? -0.116 -7.489 -21.562 1.00 97.06 126 LEU A CA 1
ATOM 987 C C . LEU A 1 126 ? -1.401 -6.732 -21.908 1.00 97.06 126 LEU A C 1
ATOM 989 O O . LEU A 1 126 ? -2.082 -7.074 -22.871 1.00 97.06 126 LEU A O 1
ATOM 993 N N . SER A 1 127 ? -1.719 -5.695 -21.134 1.00 96.44 127 SER A N 1
ATOM 994 C CA . SER A 1 127 ? -2.864 -4.810 -21.339 1.00 96.44 127 SER A CA 1
ATOM 995 C C . SER A 1 127 ? -2.559 -3.412 -20.779 1.00 96.44 127 SER A C 1
ATOM 997 O O . SER A 1 127 ? -1.446 -3.139 -20.328 1.00 96.44 127 SER A O 1
ATOM 999 N N . ARG A 1 128 ? -3.550 -2.510 -20.790 1.00 94.81 128 ARG A N 1
ATOM 1000 C CA . ARG A 1 128 ? -3.443 -1.192 -20.141 1.00 94.81 128 ARG A CA 1
ATOM 1001 C C . ARG A 1 128 ? -3.223 -1.296 -18.626 1.00 94.81 128 ARG A C 1
ATOM 1003 O O . ARG A 1 128 ? -2.530 -0.448 -18.064 1.00 94.81 128 ARG A O 1
ATOM 1010 N N . ASP A 1 129 ? -3.798 -2.325 -18.007 1.00 97.06 129 ASP A N 1
ATOM 1011 C CA . ASP A 1 129 ? -3.888 -2.477 -16.552 1.00 97.06 129 ASP A CA 1
ATOM 1012 C C . ASP A 1 129 ? -3.134 -3.712 -16.041 1.00 97.06 129 ASP A C 1
ATOM 1014 O O . ASP A 1 129 ? -3.180 -4.027 -14.852 1.00 97.06 129 ASP A O 1
ATOM 1018 N N . THR A 1 130 ? -2.401 -4.399 -16.924 1.00 98.19 130 THR A N 1
ATOM 1019 C CA . THR A 1 130 ? -1.614 -5.588 -16.587 1.00 98.19 130 THR A CA 1
ATOM 1020 C C . THR A 1 130 ? -0.272 -5.582 -17.308 1.00 98.19 130 THR A C 1
ATOM 1022 O O . THR A 1 130 ? -0.207 -5.529 -18.542 1.00 98.19 130 THR A O 1
ATOM 1025 N N . ILE A 1 131 ? 0.803 -5.725 -16.539 1.00 98.19 131 ILE A N 1
ATOM 1026 C CA . ILE A 1 131 ? 2.136 -6.049 -17.052 1.00 98.19 131 ILE A CA 1
ATOM 1027 C C . ILE A 1 131 ? 2.597 -7.381 -16.475 1.00 98.19 131 ILE A C 1
ATOM 1029 O O . ILE A 1 131 ? 2.123 -7.834 -15.434 1.00 98.19 131 ILE A O 1
ATOM 1033 N N . LYS A 1 132 ? 3.550 -7.999 -17.160 1.00 97.81 132 LYS A N 1
ATOM 1034 C CA . LYS A 1 132 ? 4.300 -9.139 -16.658 1.00 97.81 132 LYS A CA 1
ATOM 1035 C C . LYS A 1 132 ? 5.747 -8.722 -16.444 1.00 97.81 132 LYS A C 1
ATOM 1037 O O . LYS A 1 132 ? 6.334 -8.130 -17.349 1.00 97.81 132 LYS A O 1
ATOM 1042 N N . ILE A 1 133 ? 6.298 -9.025 -15.278 1.00 96.06 133 ILE A N 1
ATOM 1043 C CA . ILE A 1 133 ? 7.720 -8.875 -14.970 1.00 96.06 133 ILE A CA 1
ATOM 1044 C C . ILE A 1 133 ? 8.247 -10.290 -14.761 1.00 96.06 133 ILE A C 1
ATOM 1046 O O . ILE A 1 133 ? 7.826 -10.973 -13.832 1.00 96.06 133 ILE A O 1
ATOM 1050 N N . ASP A 1 134 ? 9.065 -10.753 -15.703 1.00 94.56 134 ASP A N 1
ATOM 1051 C CA . ASP A 1 134 ? 9.454 -12.156 -15.867 1.00 94.56 134 ASP A CA 1
ATOM 1052 C C . ASP A 1 134 ? 8.252 -13.121 -15.859 1.00 94.56 134 ASP A C 1
ATOM 1054 O O . ASP A 1 134 ? 7.474 -13.171 -16.824 1.00 94.56 134 ASP A O 1
ATOM 1058 N N . ASP A 1 135 ? 8.085 -13.915 -14.804 1.00 94.62 135 ASP A N 1
ATOM 1059 C CA . ASP A 1 135 ? 6.980 -14.853 -14.635 1.00 94.62 135 ASP A CA 1
ATOM 1060 C C . ASP A 1 135 ? 5.822 -14.305 -13.782 1.00 94.62 135 ASP A C 1
ATOM 1062 O O . ASP A 1 135 ? 4.731 -14.876 -13.835 1.00 94.62 135 ASP A O 1
ATOM 1066 N N . LYS A 1 136 ? 5.996 -13.151 -13.125 1.00 96.06 136 LYS A N 1
ATOM 1067 C CA . LYS A 1 136 ? 5.031 -12.544 -12.194 1.00 96.06 136 LYS A CA 1
ATOM 1068 C C . LYS A 1 136 ? 4.132 -11.510 -12.878 1.00 96.06 136 LYS A C 1
ATOM 1070 O O . LYS A 1 136 ? 4.570 -10.732 -13.730 1.00 96.06 136 LYS A O 1
ATOM 1075 N N . LEU A 1 137 ? 2.853 -11.496 -12.507 1.00 97.75 137 LEU A N 1
ATOM 1076 C CA . LEU A 1 137 ? 1.870 -10.526 -12.994 1.00 97.75 137 LEU A CA 1
ATOM 1077 C C . LEU A 1 137 ? 1.752 -9.343 -12.039 1.00 97.75 137 LEU A C 1
ATOM 1079 O O . LEU A 1 137 ? 1.715 -9.508 -10.821 1.00 97.75 137 LEU A O 1
ATOM 1083 N N . PHE A 1 138 ? 1.644 -8.151 -12.618 1.00 98.12 138 PHE A N 1
ATOM 1084 C CA . PHE A 1 138 ? 1.425 -6.918 -11.885 1.00 98.12 138 PHE A CA 1
ATOM 1085 C C . PHE A 1 138 ? 0.225 -6.164 -12.449 1.00 98.12 138 PHE A C 1
ATOM 1087 O O . PHE A 1 138 ? 0.062 -6.022 -13.665 1.00 98.12 138 PHE A O 1
ATOM 1094 N N . ILE A 1 139 ? -0.594 -5.651 -11.539 1.00 97.94 139 ILE A N 1
ATOM 1095 C CA . ILE A 1 139 ? -1.836 -4.939 -11.812 1.00 97.94 139 ILE A CA 1
ATOM 1096 C C . ILE A 1 139 ? -1.630 -3.452 -11.560 1.00 97.94 139 ILE A C 1
ATOM 1098 O O . ILE A 1 139 ? -1.018 -3.053 -10.566 1.00 97.94 139 ILE A O 1
ATOM 1102 N N . LYS A 1 140 ? -2.143 -2.621 -12.466 1.00 96.88 140 LYS A N 1
ATOM 1103 C CA . LYS A 1 140 ? -2.044 -1.169 -12.335 1.00 96.88 140 LYS A CA 1
ATOM 1104 C C . LYS A 1 140 ? -2.887 -0.680 -11.164 1.00 96.88 140 LYS A C 1
ATOM 1106 O O . LYS A 1 140 ? -4.045 -1.070 -11.026 1.00 96.88 140 LYS A O 1
ATOM 1111 N N . ILE A 1 141 ? -2.326 0.218 -10.360 1.00 94.81 141 ILE A N 1
ATOM 1112 C CA . ILE A 1 141 ? -3.048 0.896 -9.283 1.00 94.81 141 ILE A CA 1
ATOM 1113 C C . ILE A 1 141 ? -2.941 2.411 -9.423 1.00 94.81 141 ILE A C 1
ATOM 1115 O O . ILE A 1 141 ? -1.922 2.957 -9.846 1.00 94.81 141 ILE A O 1
ATOM 1119 N N . ASN A 1 142 ? -4.002 3.101 -9.016 1.00 90.81 142 ASN A N 1
ATOM 1120 C CA . ASN A 1 142 ? -4.054 4.559 -8.990 1.00 90.81 142 ASN A CA 1
ATOM 1121 C C . ASN A 1 142 ? -3.613 5.086 -7.618 1.00 90.81 142 ASN A C 1
ATOM 1123 O O . ASN A 1 142 ? -4.335 5.837 -6.968 1.00 90.81 142 ASN A O 1
ATOM 1127 N N . SER A 1 143 ? -2.434 4.668 -7.152 1.00 83.31 143 SER A N 1
ATOM 1128 C CA . SER A 1 143 ? -1.867 5.196 -5.911 1.00 83.31 143 SER A CA 1
ATOM 1129 C C . SER A 1 143 ? -1.212 6.551 -6.171 1.00 83.31 143 SER A C 1
ATOM 1131 O O . SER A 1 143 ? -0.280 6.647 -6.970 1.00 83.31 143 SER A O 1
ATOM 1133 N N . SER A 1 144 ? -1.656 7.596 -5.479 1.00 75.31 144 SER A N 1
ATOM 1134 C CA . SER A 1 144 ? -0.951 8.881 -5.449 1.00 75.31 144 SER A CA 1
AT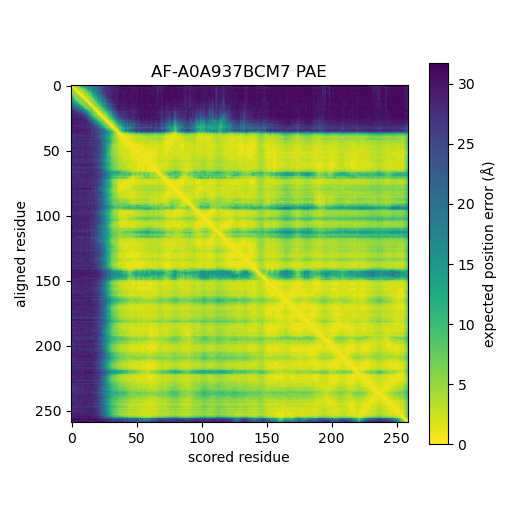OM 1135 C C . SER A 1 144 ? 0.063 8.847 -4.303 1.00 75.31 144 SER A C 1
ATOM 1137 O O . SER A 1 144 ? -0.366 8.805 -3.149 1.00 75.31 144 SER A O 1
ATOM 1139 N N . PRO A 1 145 ? 1.381 8.825 -4.563 1.00 71.25 145 PRO A N 1
ATOM 1140 C CA . PRO A 1 145 ? 2.370 8.773 -3.490 1.00 71.25 145 PRO A CA 1
ATOM 1141 C C . PRO A 1 145 ? 2.308 10.029 -2.608 1.00 71.25 145 PRO A C 1
ATOM 1143 O O . PRO A 1 145 ? 1.990 11.123 -3.080 1.00 71.25 145 PRO A O 1
ATOM 1146 N N . ALA A 1 146 ? 2.623 9.875 -1.321 1.00 66.19 146 ALA A N 1
ATOM 1147 C CA . ALA A 1 146 ? 2.890 10.990 -0.416 1.00 66.19 146 ALA A CA 1
ATOM 1148 C C . ALA A 1 146 ? 4.391 11.075 -0.159 1.00 66.19 146 ALA A C 1
ATOM 1150 O O . ALA A 1 146 ? 4.950 10.295 0.609 1.00 66.19 146 ALA A O 1
ATOM 1151 N N . GLY A 1 147 ? 5.057 12.011 -0.837 1.00 71.25 147 GLY A N 1
ATOM 1152 C CA . GLY A 1 147 ? 6.516 12.012 -0.874 1.00 71.25 147 GLY A CA 1
ATOM 1153 C C . GLY A 1 147 ? 7.025 10.726 -1.528 1.00 71.25 147 GLY A C 1
ATOM 1154 O O . GLY A 1 147 ? 6.658 10.439 -2.666 1.00 71.25 147 GLY A O 1
ATOM 1155 N N . ASN A 1 148 ? 7.836 9.957 -0.798 1.00 65.94 148 ASN A N 1
ATOM 1156 C CA . ASN A 1 148 ? 8.456 8.723 -1.292 1.00 65.94 148 ASN A CA 1
ATOM 1157 C C . ASN A 1 148 ? 7.654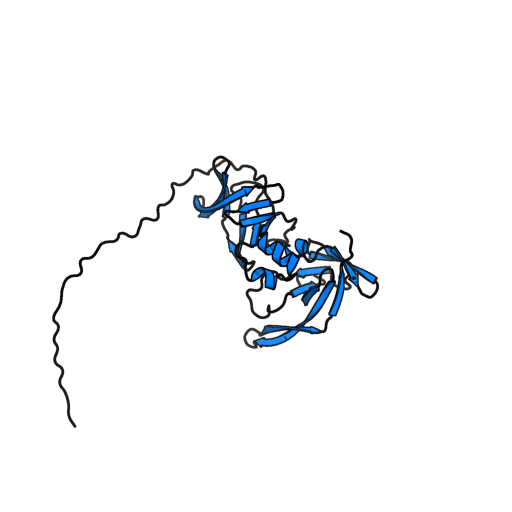 7.450 -0.971 1.00 65.94 148 ASN A C 1
ATOM 1159 O O . ASN A 1 148 ? 8.031 6.374 -1.423 1.00 65.94 148 ASN A O 1
ATOM 1163 N N . GLU A 1 149 ? 6.567 7.546 -0.200 1.00 75.94 149 GLU A N 1
ATOM 1164 C CA . GLU A 1 149 ? 5.776 6.379 0.196 1.00 75.94 149 GLU A CA 1
ATOM 1165 C C . GLU A 1 149 ? 4.548 6.206 -0.716 1.00 75.94 149 GLU A C 1
ATOM 1167 O O . GLU A 1 149 ? 3.741 7.138 -0.865 1.00 75.94 149 GLU A O 1
ATOM 1172 N N . PRO A 1 150 ? 4.364 5.028 -1.337 1.00 80.44 150 PRO A N 1
ATOM 1173 C CA . PRO A 1 150 ? 3.194 4.764 -2.157 1.00 80.44 150 PRO A CA 1
ATOM 1174 C C . PRO A 1 150 ? 1.962 4.486 -1.280 1.00 80.44 150 PRO A C 1
ATOM 1176 O O . PRO A 1 150 ? 1.988 3.655 -0.376 1.00 80.44 150 PRO A O 1
ATOM 1179 N N . ARG A 1 151 ? 0.844 5.155 -1.586 1.00 91.00 151 ARG A N 1
ATOM 1180 C CA . ARG A 1 151 ? -0.450 4.969 -0.903 1.00 91.00 151 ARG A CA 1
ATOM 1181 C C . ARG A 1 151 ? -1.221 3.780 -1.468 1.00 91.00 151 ARG A C 1
ATOM 1183 O O . ARG A 1 151 ? -2.164 3.936 -2.246 1.00 91.00 151 ARG A O 1
ATOM 1190 N N . ILE A 1 152 ? -0.736 2.583 -1.167 1.00 94.50 152 ILE A N 1
ATOM 1191 C CA . ILE A 1 152 ? -1.235 1.341 -1.762 1.00 94.50 152 ILE A CA 1
ATOM 1192 C C . ILE A 1 152 ? -2.520 0.891 -1.074 1.00 94.50 152 ILE A C 1
ATOM 1194 O O . ILE A 1 152 ? -3.553 0.748 -1.726 1.00 94.50 152 ILE A O 1
ATOM 1198 N N . LEU A 1 153 ? -2.469 0.682 0.243 1.00 96.06 153 LEU A N 1
ATOM 1199 C CA . LEU A 1 153 ? -3.592 0.155 1.022 1.00 96.06 153 LEU A CA 1
ATOM 1200 C C . LEU A 1 153 ? -4.740 1.155 1.135 1.00 96.06 153 LEU A C 1
ATOM 1202 O O . LEU A 1 153 ? -5.903 0.753 1.205 1.00 96.06 153 LEU A O 1
ATOM 1206 N N . GLU A 1 154 ? -4.433 2.449 1.098 1.00 96.44 154 GLU A N 1
ATOM 1207 C CA . GLU A 1 154 ? -5.430 3.499 0.959 1.00 96.44 154 GLU A CA 1
ATOM 1208 C C . GLU A 1 154 ? -6.266 3.287 -0.302 1.00 96.44 154 GLU A C 1
ATOM 1210 O O . GLU A 1 154 ? -7.486 3.322 -0.214 1.00 96.44 154 GLU A O 1
ATOM 1215 N N . GLU A 1 155 ? -5.644 3.002 -1.450 1.00 95.44 155 GLU A N 1
ATOM 1216 C CA . GLU A 1 155 ? -6.353 2.800 -2.718 1.00 95.44 155 GLU A CA 1
ATOM 1217 C C . GLU A 1 155 ? -7.071 1.444 -2.791 1.00 95.44 155 GLU A C 1
ATOM 1219 O O . GLU A 1 155 ? -8.239 1.399 -3.176 1.00 95.44 155 GLU A O 1
ATOM 1224 N N . ILE A 1 156 ? -6.403 0.341 -2.432 1.00 95.19 156 ILE A N 1
ATOM 1225 C CA . ILE A 1 156 ? -6.920 -1.011 -2.725 1.00 95.19 156 ILE A CA 1
ATOM 1226 C C . ILE A 1 156 ? -7.792 -1.611 -1.616 1.00 95.19 156 ILE A C 1
ATOM 1228 O O . ILE A 1 156 ? -8.526 -2.564 -1.880 1.00 95.19 156 ILE A O 1
ATOM 1232 N N . LEU A 1 157 ? -7.710 -1.092 -0.386 1.00 95.94 157 LEU A N 1
ATOM 1233 C CA . LEU A 1 157 ? -8.388 -1.673 0.778 1.00 95.94 157 LEU A CA 1
ATOM 1234 C C . LEU A 1 157 ? -9.301 -0.664 1.485 1.00 95.94 157 LEU A C 1
ATOM 1236 O O . LEU A 1 157 ? -10.488 -0.937 1.689 1.00 95.94 157 LEU A O 1
ATOM 1240 N N . PHE A 1 158 ? -8.773 0.509 1.842 1.00 96.81 158 PHE A N 1
ATOM 1241 C CA . PHE A 1 158 ? -9.478 1.452 2.713 1.00 96.81 158 PHE A CA 1
ATOM 1242 C C . PHE A 1 158 ? -10.417 2.408 1.982 1.00 96.81 158 PHE A C 1
ATOM 1244 O O . PHE A 1 158 ? -11.470 2.717 2.544 1.00 96.81 158 PHE A O 1
ATOM 1251 N N . LYS A 1 159 ? -10.094 2.856 0.762 1.00 95.81 159 LYS A N 1
ATOM 1252 C CA . LYS A 1 159 ? -10.870 3.886 0.054 1.00 95.81 159 LYS A CA 1
ATOM 1253 C C . LYS A 1 159 ? -12.366 3.584 0.025 1.00 95.81 159 LYS A C 1
ATOM 1255 O O . LYS A 1 159 ? -12.785 2.454 -0.252 1.00 95.81 159 LYS A O 1
ATOM 1260 N N . GLY A 1 160 ? -13.161 4.619 0.273 1.00 96.19 160 GLY A N 1
ATOM 1261 C CA . GLY A 1 160 ? -14.608 4.621 0.103 1.00 96.19 160 GLY A CA 1
ATOM 1262 C C . GLY A 1 160 ? -15.347 5.251 1.278 1.00 96.19 160 GLY A C 1
ATOM 1263 O O . GLY A 1 160 ? -14.754 5.706 2.260 1.00 96.19 160 GLY A O 1
ATOM 1264 N N . THR A 1 161 ? -16.673 5.252 1.175 1.00 97.88 161 THR A N 1
ATOM 1265 C CA . THR A 1 161 ? -17.568 5.781 2.205 1.00 97.88 161 THR A CA 1
ATOM 1266 C C . THR A 1 161 ? -18.059 4.681 3.141 1.00 97.88 161 THR A C 1
ATOM 1268 O O . THR A 1 161 ? -18.490 3.610 2.719 1.00 97.88 161 THR A O 1
ATOM 1271 N N . TYR A 1 162 ? -18.063 4.977 4.432 1.00 97.88 162 TYR A N 1
ATOM 1272 C CA . TYR A 1 162 ? -18.490 4.122 5.523 1.00 97.88 162 TYR A CA 1
ATOM 1273 C C . TYR A 1 162 ? -19.549 4.833 6.356 1.00 97.88 162 TYR A C 1
ATOM 1275 O O . TYR A 1 162 ? -19.593 6.058 6.413 1.00 97.88 162 TYR A O 1
ATOM 1283 N N . ILE A 1 163 ? -20.389 4.054 7.023 1.00 97.19 163 ILE A N 1
ATOM 1284 C CA . ILE A 1 163 ? -21.475 4.538 7.865 1.00 97.19 163 ILE A CA 1
ATOM 1285 C C . ILE A 1 163 ? -21.273 3.987 9.277 1.00 97.19 163 ILE A C 1
ATOM 1287 O O . ILE A 1 163 ? -21.033 2.788 9.465 1.00 97.19 163 ILE A O 1
ATOM 1291 N N . THR A 1 164 ? -21.347 4.861 10.281 1.00 95.25 164 THR A N 1
ATOM 1292 C CA . THR A 1 164 ? -21.332 4.453 11.692 1.00 95.25 164 THR A CA 1
ATOM 1293 C C . THR A 1 164 ? -22.685 3.871 12.096 1.00 95.25 164 THR A C 1
ATOM 1295 O O . THR A 1 164 ? -23.708 4.100 11.454 1.00 95.25 164 THR A O 1
ATOM 1298 N N . LYS A 1 165 ? -22.756 3.189 13.244 1.00 91.12 165 LYS A N 1
ATOM 1299 C CA . LYS A 1 165 ? -24.047 2.733 13.802 1.00 91.12 165 LYS A CA 1
ATOM 1300 C C . LYS A 1 165 ? -25.057 3.859 14.056 1.00 91.12 165 LYS A C 1
ATOM 1302 O O . LYS A 1 165 ? -26.243 3.576 14.185 1.00 91.12 165 LYS A O 1
ATOM 1307 N N . LYS A 1 166 ? -24.593 5.108 14.164 1.00 91.62 166 LYS A N 1
ATOM 1308 C CA . LYS A 1 166 ? -25.433 6.297 14.361 1.00 91.62 166 LYS A CA 1
ATOM 1309 C C . LYS A 1 166 ? -25.862 6.950 13.040 1.00 91.62 166 LYS A C 1
ATOM 1311 O O . LYS A 1 166 ? -26.575 7.944 13.081 1.00 91.62 166 LYS A O 1
ATOM 1316 N N . GLY A 1 167 ? -25.443 6.405 11.895 1.00 93.44 167 GLY A N 1
ATOM 1317 C CA . GLY A 1 167 ? -25.754 6.944 10.570 1.00 93.44 167 GLY A CA 1
ATOM 1318 C C . GLY A 1 167 ? -24.797 8.037 10.088 1.00 93.44 167 GLY A C 1
ATOM 1319 O O . GLY A 1 167 ? -25.083 8.690 9.092 1.00 93.44 167 GLY A O 1
ATOM 1320 N N . GLU A 1 168 ? -23.671 8.263 10.768 1.00 94.88 168 GLU A N 1
ATOM 1321 C CA . GLU A 1 168 ? -22.690 9.265 10.338 1.00 94.88 168 GLU A CA 1
ATOM 1322 C C . GLU A 1 168 ? -21.867 8.718 9.171 1.00 94.88 168 GLU A C 1
ATOM 1324 O O . GLU A 1 168 ? -21.400 7.577 9.223 1.00 94.88 168 GLU A O 1
ATOM 1329 N N . HIS A 1 169 ? -21.666 9.540 8.143 1.00 97.00 169 HIS A N 1
ATOM 1330 C CA . HIS A 1 169 ? -20.854 9.188 6.984 1.00 97.00 169 HIS A CA 1
ATOM 1331 C C . HIS A 1 169 ? -19.386 9.544 7.224 1.00 97.00 169 HIS A C 1
ATOM 1333 O O . HIS A 1 169 ? -19.061 10.667 7.610 1.00 97.00 169 HIS A O 1
ATOM 1339 N N . ILE A 1 170 ? -18.508 8.585 6.955 1.00 98.00 170 ILE A N 1
ATOM 1340 C CA . ILE A 1 170 ? -17.055 8.712 7.016 1.00 98.00 170 ILE A CA 1
ATOM 1341 C C . ILE A 1 170 ? -16.501 8.348 5.648 1.00 98.00 170 ILE A C 1
ATOM 1343 O O . ILE A 1 170 ? -16.858 7.314 5.099 1.00 98.00 170 ILE A O 1
ATOM 1347 N N . GLU A 1 171 ? -15.607 9.151 5.099 1.00 98.06 171 GLU A N 1
ATOM 1348 C CA . GLU A 1 171 ? -14.992 8.877 3.803 1.00 98.06 171 GLU A CA 1
ATOM 1349 C C . GLU A 1 171 ? -13.482 8.766 3.975 1.00 98.06 171 GLU A C 1
ATOM 1351 O O . GLU A 1 171 ? -12.832 9.719 4.398 1.00 98.06 171 GLU A O 1
ATOM 1356 N N . PHE A 1 172 ? -12.936 7.599 3.639 1.00 97.56 172 PHE A N 1
ATOM 1357 C CA . PHE A 1 172 ? -11.499 7.389 3.511 1.00 97.56 172 PHE A CA 1
ATOM 1358 C C . PHE A 1 172 ? -11.121 7.626 2.052 1.00 97.56 172 PHE A C 1
ATOM 1360 O O . PHE A 1 172 ? -11.589 6.914 1.161 1.00 97.56 172 PHE A O 1
ATOM 1367 N N . LYS A 1 173 ? -10.278 8.622 1.795 1.00 95.81 173 LYS A N 1
ATOM 1368 C CA . LYS A 1 173 ? -9.805 8.950 0.447 1.00 95.81 173 LYS A CA 1
ATOM 1369 C C . LYS A 1 173 ? -8.487 8.240 0.156 1.00 95.81 173 LYS A C 1
ATOM 1371 O O . LYS A 1 173 ? -7.698 8.002 1.068 1.00 95.81 173 LYS A O 1
ATOM 1376 N N . SER A 1 174 ? -8.181 7.946 -1.107 1.00 94.88 174 SER A N 1
ATOM 1377 C CA . SER A 1 174 ? -6.911 7.284 -1.462 1.00 94.88 174 SER A CA 1
ATOM 1378 C C . SER A 1 174 ? -5.666 8.142 -1.255 1.00 94.88 174 SER A C 1
ATOM 1380 O O . SER A 1 174 ? -4.556 7.624 -1.214 1.00 94.88 174 SER A O 1
ATOM 1382 N N . ASN A 1 175 ? -5.831 9.451 -1.067 1.00 93.31 175 ASN A N 1
ATOM 1383 C CA . ASN A 1 175 ? -4.755 10.362 -0.686 1.00 93.31 175 ASN A CA 1
ATOM 1384 C C . ASN A 1 175 ? -4.484 10.376 0.835 1.00 93.31 175 ASN A C 1
ATOM 1386 O O . ASN A 1 175 ? -3.822 11.295 1.308 1.00 93.31 175 ASN A O 1
ATOM 1390 N N . GLY A 1 176 ? -5.014 9.412 1.599 1.00 94.88 176 GLY A N 1
ATOM 1391 C CA . GLY A 1 176 ? -4.851 9.275 3.054 1.00 94.88 176 GLY A CA 1
ATOM 1392 C C . GLY A 1 176 ? -5.516 10.349 3.907 1.00 94.88 176 GLY A C 1
ATOM 1393 O O . GLY A 1 176 ? -5.232 10.448 5.100 1.00 94.88 176 GLY A O 1
ATOM 1394 N N . GLU A 1 177 ? -6.394 11.162 3.328 1.00 96.12 177 GLU A N 1
ATOM 1395 C CA . GLU A 1 177 ? -7.301 12.005 4.101 1.00 96.12 177 GLU A CA 1
ATOM 1396 C C . GLU A 1 177 ? -8.541 11.218 4.524 1.00 96.12 177 GLU A C 1
ATOM 1398 O O . GLU A 1 177 ? -9.010 10.321 3.816 1.00 96.12 177 GLU A O 1
ATOM 1403 N N . VAL A 1 178 ? -9.120 11.609 5.656 1.00 97.69 178 VAL A N 1
ATOM 1404 C CA . VAL A 1 178 ? -10.417 11.113 6.110 1.00 97.69 178 VAL A CA 1
ATOM 1405 C C . VAL A 1 178 ? -11.361 12.269 6.452 1.00 97.69 178 VAL A C 1
ATOM 1407 O O . VAL A 1 178 ? -11.000 13.212 7.159 1.00 97.69 178 VAL A O 1
ATOM 1410 N N . SER A 1 179 ? -12.593 12.195 5.950 1.00 98.06 179 SER A N 1
ATOM 1411 C CA . SER A 1 179 ? -13.684 13.147 6.210 1.00 98.06 179 SER A CA 1
ATOM 1412 C C . SER A 1 179 ? -14.755 12.508 7.095 1.00 98.06 179 SER A C 1
ATOM 1414 O O . SER A 1 179 ? -14.959 11.298 7.075 1.00 98.06 179 SER A O 1
ATOM 1416 N N . GLY A 1 180 ? -15.445 13.320 7.904 1.00 96.62 180 GLY A N 1
ATOM 1417 C CA . GLY A 1 180 ? -16.570 12.864 8.736 1.00 96.62 180 GLY A CA 1
ATOM 1418 C C . GLY A 1 180 ? -16.193 12.050 9.982 1.00 96.62 180 GLY A C 1
ATOM 1419 O O . GLY A 1 180 ? -17.059 11.762 10.802 1.00 96.62 180 GLY A O 1
ATOM 1420 N N . PHE A 1 181 ? -14.909 11.732 10.193 1.00 96.81 181 PHE A N 1
ATOM 1421 C CA . PHE A 1 181 ? -14.469 10.872 11.298 1.00 96.81 181 PHE A CA 1
ATOM 1422 C C . PHE A 1 181 ? -14.086 11.640 12.577 1.00 96.81 181 PHE A C 1
ATOM 1424 O O . PHE A 1 181 ? -12.996 11.488 13.134 1.00 96.81 181 PHE A O 1
ATOM 1431 N N . GLY A 1 182 ? -14.992 12.500 13.050 1.00 94.44 182 GLY A N 1
ATOM 1432 C CA . GLY A 1 182 ? -14.773 13.319 14.243 1.00 94.44 182 GLY A CA 1
ATOM 1433 C C . GLY A 1 182 ? -13.529 14.207 14.118 1.00 94.44 182 GLY A C 1
ATOM 1434 O O . GLY A 1 182 ? -13.427 15.042 13.211 1.00 94.44 182 GLY A O 1
ATOM 1435 N N . LYS A 1 183 ? -12.581 14.033 15.045 1.00 95.88 183 LYS A N 1
ATOM 1436 C CA . LYS A 1 183 ? -11.337 14.814 15.080 1.00 95.88 183 LYS A CA 1
ATOM 1437 C C . LYS A 1 183 ? -10.332 14.403 14.001 1.00 95.88 183 LYS A C 1
ATOM 1439 O O . LYS A 1 183 ? -9.585 15.253 13.531 1.00 95.88 183 LYS A O 1
ATOM 1444 N N . TYR A 1 184 ? -10.341 13.142 13.568 1.00 98.06 184 TYR A N 1
ATOM 1445 C CA . TYR A 1 184 ? -9.352 12.641 12.618 1.00 98.06 184 TYR A CA 1
ATOM 1446 C C . TYR A 1 184 ? -9.541 13.275 11.235 1.00 98.06 184 TYR A C 1
ATOM 1448 O O . TYR A 1 184 ? -10.669 13.506 10.785 1.00 98.06 184 TYR A O 1
ATOM 1456 N N . LYS A 1 185 ? -8.413 13.582 10.591 1.00 97.88 185 LYS A N 1
ATOM 1457 C CA . LYS A 1 185 ? -8.305 14.178 9.250 1.00 97.88 185 LYS A CA 1
ATOM 1458 C C . LYS A 1 185 ? -7.398 13.378 8.327 1.00 97.88 185 LYS A C 1
ATOM 1460 O O . LYS A 1 185 ? -7.539 13.481 7.114 1.00 97.88 185 LYS A O 1
ATOM 1465 N N . TYR A 1 186 ? -6.517 12.560 8.893 1.00 97.69 186 TYR A N 1
ATOM 1466 C CA . TYR A 1 186 ? -5.583 11.727 8.151 1.00 97.69 186 TYR A CA 1
ATOM 1467 C C . TYR A 1 186 ? -5.620 10.291 8.653 1.00 97.69 186 TYR A C 1
ATOM 1469 O O . TYR A 1 186 ? -5.912 10.039 9.827 1.00 97.69 186 TYR A O 1
ATOM 1477 N N . TYR A 1 187 ? -5.292 9.362 7.762 1.00 97.50 187 TYR A N 1
ATOM 1478 C CA . TYR A 1 187 ? -5.058 7.971 8.101 1.00 97.50 187 TYR A CA 1
ATOM 1479 C C . TYR A 1 187 ? -3.858 7.406 7.338 1.00 97.50 187 TYR A C 1
ATOM 1481 O O . TYR A 1 187 ? -3.533 7.868 6.244 1.00 97.50 187 TYR A O 1
ATOM 1489 N N . LYS A 1 188 ? -3.194 6.416 7.940 1.00 96.38 188 LYS A N 1
ATOM 1490 C CA . LYS A 1 188 ? -2.054 5.704 7.352 1.00 96.38 188 LYS A CA 1
ATOM 1491 C C . LYS A 1 188 ? -2.102 4.226 7.755 1.00 96.38 188 LYS A C 1
ATOM 1493 O O . LYS A 1 188 ? -1.766 3.909 8.898 1.00 96.38 188 LYS A O 1
ATOM 1498 N N . PRO A 1 189 ? -2.577 3.320 6.888 1.00 96.75 189 PRO A N 1
ATOM 1499 C CA . PRO A 1 189 ? -2.476 1.886 7.143 1.00 96.75 189 PRO A CA 1
ATOM 1500 C C . PRO A 1 189 ? -1.004 1.448 7.134 1.00 96.75 189 PRO A C 1
ATOM 1502 O O . PRO A 1 189 ? -0.224 1.913 6.305 1.00 96.75 189 PRO A O 1
ATOM 1505 N N . LEU A 1 190 ? -0.622 0.555 8.048 1.00 95.44 190 LEU A N 1
ATOM 1506 C CA . LEU A 1 190 ? 0.690 -0.086 8.002 1.00 95.44 190 LEU A CA 1
ATOM 1507 C C . LEU A 1 190 ? 0.708 -1.140 6.896 1.00 95.44 190 LEU A C 1
ATOM 1509 O O . LEU A 1 190 ? -0.237 -1.923 6.753 1.00 95.44 190 LEU A O 1
ATOM 1513 N N . ILE A 1 191 ? 1.794 -1.141 6.127 1.00 92.50 191 ILE A N 1
ATOM 1514 C CA . ILE A 1 191 ? 2.032 -2.068 5.016 1.00 92.50 191 ILE A CA 1
ATOM 1515 C C . ILE A 1 191 ? 3.272 -2.942 5.234 1.00 92.50 191 ILE A C 1
ATOM 1517 O O . ILE A 1 191 ? 3.327 -4.044 4.700 1.00 92.50 191 ILE A O 1
ATOM 1521 N N . ASP A 1 192 ? 4.219 -2.466 6.041 1.00 93.50 192 ASP A N 1
ATOM 1522 C CA . ASP A 1 192 ? 5.420 -3.191 6.437 1.00 93.50 192 ASP A CA 1
ATOM 1523 C C . ASP A 1 192 ? 5.236 -3.788 7.842 1.00 93.50 192 ASP A C 1
ATOM 1525 O O . ASP A 1 192 ? 5.028 -3.037 8.797 1.00 93.50 192 ASP A O 1
ATOM 1529 N N . TYR A 1 193 ? 5.280 -5.121 7.958 1.00 93.69 193 TYR A N 1
ATOM 1530 C CA . TYR A 1 193 ? 5.156 -5.867 9.213 1.00 93.69 193 TYR A CA 1
ATOM 1531 C C . TYR A 1 193 ? 6.449 -6.601 9.640 1.00 93.69 193 TYR A C 1
ATOM 1533 O O . TYR A 1 193 ? 6.373 -7.559 10.409 1.00 93.69 193 TYR A O 1
ATOM 1541 N N . PHE A 1 194 ? 7.637 -6.158 9.201 1.00 89.38 194 PHE A N 1
ATOM 1542 C CA . PHE A 1 194 ? 8.945 -6.743 9.575 1.00 89.38 194 PHE A CA 1
ATOM 1543 C C . PHE A 1 194 ? 9.565 -6.195 10.886 1.00 89.38 194 PHE A C 1
ATOM 1545 O O . PHE A 1 194 ? 10.784 -6.184 11.045 1.00 89.38 194 PHE A O 1
ATOM 1552 N N . ASP A 1 195 ? 8.758 -5.764 11.859 1.00 88.88 195 ASP A N 1
ATOM 1553 C CA . ASP A 1 195 ? 9.244 -5.249 13.155 1.00 88.88 195 ASP A CA 1
ATOM 1554 C C . ASP A 1 195 ? 8.418 -5.794 14.337 1.00 88.88 195 ASP A C 1
ATOM 1556 O O . ASP A 1 195 ? 7.370 -6.430 14.180 1.00 88.88 195 ASP A O 1
ATOM 1560 N N . ALA A 1 196 ? 8.908 -5.561 15.552 1.00 89.62 196 ALA A N 1
ATOM 1561 C CA . ALA A 1 196 ? 8.228 -5.890 16.792 1.00 89.62 196 ALA A CA 1
ATOM 1562 C C . ALA A 1 196 ? 6.927 -5.084 16.958 1.00 89.62 196 ALA A C 1
ATOM 1564 O O . ALA A 1 196 ? 6.790 -3.960 16.479 1.00 89.62 196 ALA A O 1
ATOM 1565 N N . GLY A 1 197 ? 5.958 -5.657 17.675 1.00 92.19 197 GLY A N 1
ATOM 1566 C CA . GLY A 1 197 ? 4.675 -5.001 17.930 1.00 92.19 197 GLY A CA 1
ATOM 1567 C C . GLY A 1 197 ? 3.765 -4.908 16.701 1.00 92.19 197 GLY A C 1
ATOM 1568 O O . GLY A 1 197 ? 2.856 -4.079 16.687 1.00 92.19 197 GLY A O 1
ATOM 1569 N N . LEU A 1 198 ? 3.983 -5.749 15.682 1.00 94.31 198 LEU A N 1
ATOM 1570 C CA . LEU A 1 198 ? 3.233 -5.781 14.419 1.00 94.31 198 LEU A CA 1
ATOM 1571 C C . LEU A 1 198 ? 2.478 -7.112 14.204 1.00 94.31 198 LEU A C 1
ATOM 1573 O O . LEU A 1 198 ? 2.203 -7.529 13.083 1.00 94.31 198 LEU A O 1
ATOM 1577 N N . GLN A 1 199 ? 2.084 -7.797 15.283 1.00 95.88 199 GLN A N 1
ATOM 1578 C CA . GLN A 1 199 ? 1.388 -9.093 15.205 1.00 95.88 199 GLN A CA 1
ATOM 1579 C C . GLN A 1 199 ? -0.023 -9.013 14.594 1.00 95.88 199 GLN A C 1
ATOM 1581 O O . GLN A 1 199 ? -0.584 -10.038 14.204 1.00 95.88 199 GLN A O 1
ATOM 1586 N N . ILE A 1 200 ? -0.608 -7.817 14.502 1.00 97.25 200 ILE A N 1
ATOM 1587 C CA . ILE A 1 200 ? -1.941 -7.573 13.939 1.00 97.25 200 ILE A CA 1
ATOM 1588 C C . ILE A 1 200 ? -1.903 -6.413 12.948 1.00 97.25 200 ILE A C 1
ATOM 1590 O O . ILE A 1 200 ? -1.062 -5.529 13.081 1.00 97.25 200 ILE A O 1
ATOM 1594 N N . ASP A 1 2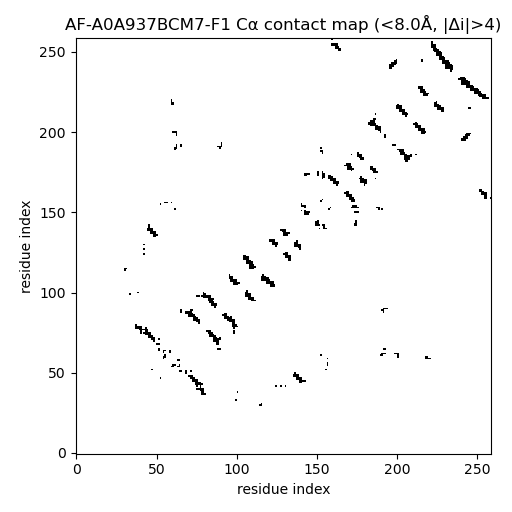01 ? -2.842 -6.393 12.001 1.00 98.25 201 ASP A N 1
ATOM 1595 C CA . ASP A 1 201 ? -2.986 -5.291 11.046 1.00 98.25 201 ASP A CA 1
ATOM 1596 C C . ASP A 1 201 ? -3.288 -3.967 11.757 1.00 98.25 201 ASP A C 1
ATOM 1598 O O . ASP A 1 201 ? -4.163 -3.931 12.632 1.00 98.25 201 ASP A O 1
ATOM 1602 N N . GLN A 1 202 ? -2.613 -2.877 11.371 1.00 98.38 202 GLN A N 1
ATOM 1603 C CA . GLN A 1 202 ? -2.764 -1.578 12.041 1.00 98.38 202 GLN A CA 1
ATOM 1604 C C . GLN A 1 202 ? -2.984 -0.408 11.089 1.00 98.38 202 GLN A C 1
ATOM 1606 O O . GLN A 1 202 ? -2.526 -0.391 9.950 1.00 98.38 202 GLN A O 1
ATOM 1611 N N . VAL A 1 203 ? -3.674 0.611 11.592 1.00 98.44 203 VAL A N 1
ATOM 1612 C CA . VAL A 1 203 ? -3.900 1.881 10.907 1.00 98.44 203 VAL A CA 1
ATOM 1613 C C . VAL A 1 203 ? -3.723 3.033 11.887 1.00 98.44 203 VAL A C 1
ATOM 1615 O O . VAL A 1 203 ? -4.311 3.041 12.968 1.00 98.44 203 VAL A O 1
ATOM 1618 N N . GLY A 1 204 ? -2.900 4.007 11.509 1.00 98.19 204 GLY A N 1
ATOM 1619 C CA . GLY A 1 204 ? -2.793 5.284 12.200 1.00 98.19 204 GLY A CA 1
ATOM 1620 C C . GLY A 1 204 ? -3.948 6.203 11.813 1.00 98.19 204 GLY A C 1
ATOM 1621 O O . GLY A 1 204 ? -4.285 6.289 10.634 1.00 98.19 204 GLY A O 1
ATOM 1622 N N . LEU A 1 205 ? -4.540 6.896 12.785 1.00 98.50 205 LEU A N 1
ATOM 1623 C CA . LEU A 1 205 ? -5.523 7.965 12.596 1.00 98.50 205 LEU A CA 1
ATOM 1624 C C . LEU A 1 205 ? -5.047 9.228 13.315 1.00 98.50 205 LEU A C 1
ATOM 1626 O O . LEU A 1 205 ? -4.730 9.183 14.503 1.00 98.50 205 LEU A O 1
ATOM 1630 N N . GLY A 1 206 ? -5.030 10.364 12.624 1.00 97.88 206 GLY A N 1
ATOM 1631 C CA . GLY A 1 206 ? -4.450 11.601 13.147 1.00 97.88 206 GLY A CA 1
ATOM 1632 C C . GLY A 1 206 ? -5.278 12.836 12.831 1.00 97.88 206 GLY A C 1
ATOM 1633 O O . GLY A 1 206 ? -5.967 12.907 11.813 1.00 97.88 206 GLY A O 1
ATOM 1634 N N . GLU A 1 207 ? -5.212 13.828 13.718 1.00 97.06 207 GLU A N 1
ATOM 1635 C CA . GLU A 1 207 ? -5.675 15.197 13.432 1.00 97.06 207 GLU A CA 1
ATOM 1636 C C . GLU A 1 207 ? -4.718 15.885 12.443 1.00 97.06 207 GLU A C 1
ATOM 1638 O O . GLU A 1 207 ? -5.140 16.681 11.605 1.00 97.06 207 GLU A O 1
ATOM 1643 N N . THR A 1 208 ? -3.437 15.509 12.499 1.00 95.25 208 THR A N 1
ATOM 1644 C CA . THR A 1 208 ? -2.363 15.915 11.592 1.00 95.25 208 THR A CA 1
ATOM 1645 C C . THR A 1 208 ? -1.593 14.681 11.110 1.00 95.25 208 THR A C 1
ATOM 1647 O O . THR A 1 208 ? -1.626 13.631 11.752 1.00 95.25 208 THR A O 1
ATOM 1650 N N . ALA A 1 209 ? -0.910 14.785 9.967 1.00 90.31 209 ALA A N 1
ATOM 1651 C CA . ALA A 1 209 ? -0.208 13.651 9.358 1.00 90.31 209 ALA A CA 1
ATOM 1652 C C . ALA A 1 209 ? 1.022 13.166 10.162 1.00 90.31 209 ALA A C 1
ATOM 1654 O O . ALA A 1 209 ? 1.460 12.032 9.996 1.00 90.31 209 ALA A O 1
ATOM 1655 N N . ASP A 1 210 ? 1.570 14.012 11.035 1.00 91.31 210 ASP A N 1
ATOM 1656 C CA . ASP A 1 210 ? 2.728 13.743 11.897 1.00 91.31 210 ASP A CA 1
ATOM 1657 C C . ASP A 1 210 ? 2.349 13.161 13.271 1.00 91.31 210 ASP A C 1
ATOM 1659 O O . ASP A 1 210 ? 3.212 12.654 13.984 1.00 91.31 210 ASP A O 1
ATOM 1663 N N . LYS A 1 211 ? 1.067 13.220 13.661 1.00 93.56 211 LYS A N 1
ATOM 1664 C CA . LYS A 1 211 ? 0.584 12.774 14.978 1.00 93.56 211 LYS A CA 1
ATOM 1665 C C . LYS A 1 211 ? -0.556 11.781 14.816 1.00 93.56 211 LYS A C 1
ATOM 1667 O O . LYS A 1 211 ? -1.733 12.146 14.829 1.00 93.56 211 LYS A O 1
ATOM 1672 N N . MET A 1 212 ? -0.176 10.515 14.680 1.00 96.25 212 MET A N 1
ATOM 1673 C CA . MET A 1 212 ? -1.094 9.398 14.481 1.00 96.25 212 MET A CA 1
ATOM 1674 C C . MET A 1 212 ? -1.300 8.605 15.772 1.00 96.25 212 MET A C 1
ATOM 1676 O O . MET A 1 212 ? -0.349 8.242 16.459 1.00 96.25 212 MET A O 1
ATOM 1680 N N . GLU A 1 213 ? -2.553 8.287 16.065 1.00 97.31 213 GLU A N 1
ATOM 1681 C CA . GLU A 1 213 ? -2.938 7.262 17.026 1.00 97.31 213 GLU A CA 1
ATOM 1682 C C . GLU A 1 213 ? -3.160 5.944 16.279 1.00 97.31 213 GLU A C 1
ATOM 1684 O O . GLU A 1 213 ? -3.962 5.897 15.346 1.00 97.31 213 GLU A O 1
ATOM 1689 N N . TYR A 1 214 ? -2.472 4.875 16.679 1.00 97.44 214 TYR A N 1
ATOM 1690 C CA . TYR A 1 214 ? -2.579 3.580 16.008 1.00 97.44 214 TYR A CA 1
ATOM 1691 C C . TYR A 1 214 ? -3.696 2.707 16.582 1.00 97.44 214 TYR A C 1
ATOM 1693 O O . TYR A 1 214 ? -3.897 2.601 17.794 1.00 97.44 214 TYR A O 1
ATOM 1701 N N . PHE A 1 215 ? -4.411 2.054 15.671 1.00 98.69 215 PHE A N 1
ATOM 1702 C CA . PHE A 1 215 ? -5.483 1.109 15.949 1.00 98.69 215 PHE A CA 1
ATOM 1703 C C . PHE A 1 215 ? -5.195 -0.207 15.247 1.00 98.69 215 PHE A C 1
ATOM 1705 O O . PHE A 1 215 ? -4.785 -0.210 14.090 1.00 98.69 215 PHE A O 1
ATOM 1712 N N . GLY A 1 216 ? -5.506 -1.320 15.905 1.00 98.62 216 GLY A N 1
ATOM 1713 C CA . GLY A 1 216 ? -5.610 -2.603 15.223 1.00 98.62 216 GLY A CA 1
ATOM 1714 C C . GLY A 1 216 ? -6.887 -2.626 14.390 1.00 98.62 216 GLY A C 1
ATOM 1715 O O . GLY A 1 216 ? -7.927 -2.165 14.869 1.00 98.62 216 GLY A O 1
ATOM 1716 N N . PHE A 1 217 ? -6.861 -3.171 13.176 1.00 98.62 217 PHE A N 1
ATOM 1717 C CA . PHE A 1 217 ? -8.064 -3.284 12.352 1.00 98.62 217 PHE A CA 1
ATOM 1718 C C . PHE A 1 217 ? -8.390 -4.716 11.940 1.00 98.62 217 PHE A C 1
ATOM 1720 O O . PHE A 1 217 ? -7.541 -5.606 11.923 1.00 98.62 217 PHE A O 1
ATOM 1727 N N . LYS A 1 218 ? -9.671 -4.938 11.635 1.00 98.12 218 LYS A N 1
ATOM 1728 C CA . LYS A 1 218 ? -10.166 -6.123 10.933 1.00 98.12 218 LYS A CA 1
ATOM 1729 C C . LYS A 1 218 ? -11.188 -5.698 9.899 1.00 98.12 218 LYS A C 1
ATOM 1731 O O . LYS A 1 218 ? -12.162 -5.022 10.240 1.00 98.12 218 LYS A O 1
ATOM 1736 N N . PHE A 1 219 ? -11.017 -6.175 8.677 1.00 96.31 219 PHE A N 1
ATOM 1737 C CA . PHE A 1 219 ? -12.091 -6.176 7.702 1.00 96.31 219 PHE A CA 1
ATOM 1738 C C . PHE A 1 219 ? -12.885 -7.483 7.783 1.00 96.31 219 PHE A C 1
ATOM 1740 O O . PHE A 1 219 ? -12.342 -8.567 7.988 1.00 96.31 219 PHE A O 1
ATOM 1747 N N . LYS A 1 220 ? -14.205 -7.370 7.656 1.00 89.94 220 LYS A N 1
ATOM 1748 C CA . LYS A 1 220 ? -15.137 -8.491 7.510 1.00 89.94 220 LYS A CA 1
ATOM 1749 C C . LYS A 1 220 ? -16.065 -8.168 6.352 1.00 89.94 220 LYS A C 1
ATOM 1751 O O . LYS A 1 220 ? -17.134 -7.587 6.556 1.00 89.94 220 LYS A O 1
ATOM 1756 N N . ARG A 1 221 ? -15.647 -8.511 5.133 1.00 87.69 221 ARG A N 1
ATOM 1757 C CA . ARG A 1 221 ? -16.304 -8.100 3.883 1.00 87.69 221 ARG A CA 1
ATOM 1758 C C . ARG A 1 221 ? -16.396 -6.572 3.821 1.00 87.69 221 ARG A C 1
ATOM 1760 O O . ARG A 1 221 ? -15.377 -5.896 3.750 1.00 87.69 221 ARG A O 1
ATOM 1767 N N . ASN A 1 222 ? -17.601 -6.026 3.950 1.00 91.44 222 ASN A N 1
ATOM 1768 C CA . ASN A 1 222 ? -17.867 -4.592 3.873 1.00 91.44 222 ASN A CA 1
ATOM 1769 C C . ASN A 1 222 ? -17.813 -3.904 5.240 1.00 91.44 222 ASN A C 1
ATOM 1771 O O . ASN A 1 222 ? -18.351 -2.818 5.391 1.00 91.44 222 ASN A O 1
ATOM 1775 N N . LYS A 1 223 ? -17.230 -4.526 6.261 1.00 95.88 223 LYS A N 1
ATOM 1776 C CA . LYS A 1 223 ? -17.192 -3.971 7.611 1.00 95.88 223 LYS A CA 1
ATOM 1777 C C . LYS A 1 223 ? -15.756 -3.745 8.058 1.00 95.88 223 LYS A C 1
ATOM 1779 O O . LYS A 1 223 ? -14.987 -4.698 8.062 1.00 95.88 223 LYS A O 1
ATOM 1784 N N . LEU A 1 224 ? -15.434 -2.527 8.478 1.00 98.06 224 LEU A N 1
ATOM 1785 C CA . LEU A 1 224 ? -14.166 -2.160 9.099 1.00 98.06 224 LEU A CA 1
ATOM 1786 C C . LEU A 1 224 ? -14.370 -2.010 10.611 1.00 98.06 224 LEU A C 1
ATOM 1788 O O . LEU A 1 224 ? -15.137 -1.170 11.081 1.00 98.06 224 LEU A O 1
ATOM 1792 N N . GLU A 1 225 ? -13.691 -2.848 11.385 1.00 98.44 225 GLU A N 1
ATOM 1793 C CA . GLU A 1 225 ? -13.656 -2.767 12.844 1.00 98.44 225 GLU A CA 1
ATOM 1794 C C . GLU A 1 225 ? -12.285 -2.254 13.283 1.00 98.44 225 GLU A C 1
ATOM 1796 O O . GLU A 1 225 ? -11.267 -2.807 12.871 1.00 98.44 225 GLU A O 1
ATOM 1801 N N . LEU A 1 226 ? -12.266 -1.227 14.136 1.00 98.50 226 LEU A N 1
ATOM 1802 C CA . LEU A 1 226 ? -11.040 -0.661 14.700 1.00 98.50 226 LEU A CA 1
ATOM 1803 C C . LEU A 1 226 ? -10.994 -0.907 16.204 1.00 98.50 226 LEU A C 1
ATOM 1805 O O . LEU A 1 226 ? -11.985 -0.703 16.911 1.00 98.50 226 LEU A O 1
ATOM 1809 N N . TYR A 1 227 ? -9.831 -1.298 16.697 1.00 98.69 227 TYR A N 1
ATOM 1810 C CA . TYR A 1 227 ? -9.580 -1.691 18.075 1.00 98.69 227 TYR A CA 1
ATOM 1811 C C . TYR A 1 227 ? -8.421 -0.875 18.629 1.00 98.69 227 TYR A C 1
ATOM 1813 O O . TYR A 1 227 ? -7.436 -0.631 17.933 1.00 98.69 227 TYR A O 1
ATOM 1821 N N . LYS A 1 228 ? -8.513 -0.478 19.898 1.00 98.38 228 LYS A N 1
ATOM 1822 C CA . LYS A 1 228 ? -7.332 0.003 20.617 1.00 98.38 228 LYS A CA 1
ATOM 1823 C C . LYS A 1 228 ? -6.297 -1.116 20.649 1.00 98.38 228 LYS A C 1
ATOM 1825 O O . LYS A 1 228 ? -6.660 -2.273 20.867 1.00 98.38 228 LYS A O 1
ATOM 1830 N N . LEU A 1 229 ? -5.035 -0.771 20.430 1.00 97.94 229 LEU A N 1
ATOM 1831 C CA . LEU A 1 229 ? -3.940 -1.718 20.598 1.00 97.94 229 LEU A CA 1
ATOM 1832 C C . LEU A 1 229 ? -3.787 -2.042 22.086 1.00 97.94 229 LEU A C 1
ATOM 1834 O O . LEU A 1 229 ? -3.797 -1.140 22.926 1.00 97.94 229 LEU A O 1
ATOM 1838 N N . LYS A 1 230 ? -3.684 -3.329 22.411 1.00 97.94 230 LYS A N 1
ATOM 1839 C CA . LYS A 1 230 ? -3.316 -3.803 23.743 1.00 97.94 230 LYS A CA 1
ATOM 1840 C C . LYS A 1 230 ? -1.856 -4.228 23.691 1.00 97.94 230 LYS A C 1
ATOM 1842 O O . LYS A 1 230 ? -1.513 -5.061 22.860 1.00 97.94 230 LYS A O 1
ATOM 1847 N N . CYS A 1 231 ? -1.032 -3.660 24.566 1.00 97.44 231 CYS A N 1
ATOM 1848 C CA . CYS A 1 231 ? 0.339 -4.115 24.725 1.00 97.44 231 CYS A CA 1
ATOM 1849 C C . CYS A 1 231 ? 0.372 -5.330 25.652 1.00 97.44 231 CYS A C 1
ATOM 1851 O O . CYS A 1 231 ? -0.014 -5.215 26.817 1.00 97.44 231 CYS A O 1
ATOM 1853 N N . ASP A 1 232 ? 0.779 -6.479 25.122 1.00 97.69 232 ASP A N 1
ATOM 1854 C CA . ASP A 1 232 ? 0.890 -7.733 25.871 1.00 97.69 232 ASP A CA 1
ATOM 1855 C C . ASP A 1 232 ? 2.303 -7.942 26.423 1.00 97.69 232 ASP A C 1
ATOM 1857 O O . ASP A 1 232 ? 2.452 -8.463 27.528 1.00 97.69 232 ASP A O 1
ATOM 1861 N N . ALA A 1 233 ? 3.320 -7.463 25.703 1.00 97.31 233 ALA A N 1
ATOM 1862 C CA . ALA A 1 233 ? 4.703 -7.441 26.161 1.00 97.31 233 ALA A CA 1
ATOM 1863 C C . ALA A 1 233 ? 5.368 -6.107 25.806 1.00 97.31 233 ALA A C 1
ATOM 1865 O O . ALA A 1 233 ? 5.319 -5.657 24.657 1.00 97.31 233 ALA A O 1
ATOM 1866 N N . TYR A 1 234 ? 5.998 -5.490 26.803 1.00 96.88 234 TYR A N 1
ATOM 1867 C CA . TYR A 1 234 ? 6.705 -4.222 26.679 1.00 96.88 234 TYR A CA 1
ATOM 1868 C C . TYR A 1 234 ? 8.202 -4.443 26.878 1.00 96.88 234 TYR A C 1
ATOM 1870 O O . TYR A 1 234 ? 8.609 -5.088 27.844 1.00 96.88 234 TYR A O 1
ATOM 1878 N N . ASP A 1 235 ? 9.003 -3.916 25.960 1.00 95.94 235 ASP A N 1
ATOM 1879 C CA . ASP A 1 235 ? 10.451 -3.875 26.095 1.00 95.94 235 ASP A CA 1
ATOM 1880 C C . ASP A 1 235 ? 10.846 -2.550 26.753 1.00 95.94 235 ASP A C 1
ATOM 1882 O O . ASP A 1 235 ? 10.702 -1.476 26.167 1.00 95.94 235 ASP A O 1
ATOM 1886 N N . GLU A 1 236 ? 11.320 -2.638 27.994 1.00 96.44 236 GLU A N 1
ATOM 1887 C CA . GLU A 1 236 ? 11.768 -1.492 28.790 1.00 96.44 236 GLU A CA 1
ATOM 1888 C C . GLU A 1 236 ? 13.096 -0.901 28.290 1.00 96.44 236 GLU A C 1
ATOM 1890 O O . GLU A 1 236 ? 13.389 0.262 28.562 1.00 96.44 236 GLU A O 1
ATOM 1895 N N . VAL A 1 237 ? 13.914 -1.681 27.571 1.00 95.19 237 VAL A N 1
ATOM 1896 C CA . VAL A 1 237 ? 15.201 -1.221 27.027 1.00 95.19 237 VAL A CA 1
ATOM 1897 C C . VAL A 1 237 ? 14.959 -0.347 25.804 1.00 95.19 237 VAL A C 1
ATOM 1899 O O . VAL A 1 237 ? 15.471 0.769 25.731 1.00 95.19 237 VAL A O 1
ATOM 1902 N N . ASP A 1 238 ? 14.129 -0.831 24.881 1.00 93.12 238 ASP A N 1
ATOM 1903 C CA . ASP A 1 238 ? 13.753 -0.100 23.666 1.00 93.12 238 ASP A CA 1
ATOM 1904 C C . ASP A 1 238 ? 12.599 0.893 23.901 1.00 93.12 238 ASP A C 1
ATOM 1906 O O . ASP A 1 238 ? 12.256 1.681 23.016 1.00 93.12 238 ASP A O 1
ATOM 1910 N N . ASN A 1 239 ? 11.987 0.858 25.091 1.00 94.19 239 ASN A N 1
ATOM 1911 C CA . ASN A 1 239 ? 10.823 1.650 25.484 1.00 94.19 239 ASN A CA 1
ATOM 1912 C C . ASN A 1 239 ? 9.686 1.562 24.446 1.00 94.19 239 ASN A C 1
ATOM 1914 O O . ASN A 1 239 ? 9.133 2.577 24.004 1.00 94.19 239 ASN A O 1
ATOM 1918 N N . ARG A 1 240 ? 9.357 0.332 24.028 1.00 94.19 240 ARG A N 1
ATOM 1919 C CA . ARG A 1 240 ? 8.319 0.060 23.024 1.00 94.19 240 ARG A CA 1
ATOM 1920 C C . ARG A 1 240 ? 7.565 -1.232 23.295 1.00 94.19 240 ARG A C 1
ATOM 1922 O O . ARG A 1 240 ? 8.080 -2.176 23.887 1.00 94.19 240 ARG A O 1
ATOM 1929 N N . CYS A 1 241 ? 6.330 -1.288 22.807 1.00 94.94 241 CYS A N 1
ATOM 1930 C CA . CYS A 1 241 ? 5.572 -2.528 22.824 1.00 94.94 241 CYS A CA 1
ATOM 1931 C C . CYS A 1 241 ? 6.100 -3.489 21.755 1.00 94.94 241 CYS A C 1
ATOM 1933 O O . CYS A 1 241 ? 6.189 -3.109 20.590 1.00 94.94 241 CYS A O 1
ATOM 1935 N N . VAL A 1 242 ? 6.413 -4.723 22.141 1.00 96.62 242 VAL A N 1
ATOM 1936 C CA . VAL A 1 242 ? 6.972 -5.742 21.237 1.00 96.62 242 VAL A CA 1
ATOM 1937 C C . VAL A 1 242 ? 5.977 -6.845 20.893 1.00 96.62 242 VAL A C 1
ATOM 1939 O O . VAL A 1 242 ? 6.130 -7.514 19.870 1.00 96.62 242 VAL A O 1
ATOM 1942 N N . GLU A 1 243 ? 4.914 -6.990 21.686 1.00 97.06 243 GLU A N 1
ATOM 1943 C CA . GLU A 1 243 ? 3.795 -7.885 21.402 1.00 97.06 243 GLU A CA 1
ATOM 1944 C C . GLU A 1 243 ? 2.468 -7.152 21.577 1.00 97.06 243 GLU A C 1
ATOM 1946 O O . GLU A 1 243 ? 2.173 -6.628 22.655 1.00 97.06 243 GLU A O 1
ATOM 1951 N N . VAL A 1 244 ? 1.669 -7.112 20.509 1.00 97.19 244 VAL A N 1
ATOM 1952 C CA . VAL A 1 244 ? 0.362 -6.453 20.504 1.00 97.19 244 VAL A CA 1
ATOM 1953 C C . VAL A 1 244 ? -0.769 -7.409 20.150 1.00 97.19 244 VAL A C 1
ATOM 1955 O O . VAL A 1 244 ? -0.653 -8.269 19.276 1.00 97.19 244 VAL A O 1
ATOM 1958 N N . SER A 1 245 ? -1.929 -7.176 20.757 1.00 97.94 245 SER A N 1
ATOM 1959 C CA . SER A 1 245 ? -3.186 -7.815 20.376 1.00 97.94 245 SER A CA 1
ATOM 1960 C C . SER A 1 245 ? -4.336 -6.814 20.278 1.00 97.94 245 SER A C 1
ATOM 1962 O O . SER A 1 245 ? -4.219 -5.619 20.578 1.00 97.94 245 SER A O 1
ATOM 1964 N N . TYR A 1 246 ? -5.485 -7.304 19.805 1.00 98.38 246 TYR A N 1
ATOM 1965 C CA . TYR A 1 246 ? -6.706 -6.512 19.736 1.00 98.38 246 TYR A CA 1
ATOM 1966 C C . TYR A 1 246 ? -7.236 -6.239 21.147 1.00 98.38 246 TYR A C 1
ATOM 1968 O O . TYR A 1 246 ? -7.686 -7.152 21.839 1.00 98.38 246 TYR A O 1
ATOM 1976 N N . GLY A 1 247 ? -7.232 -4.971 21.551 1.00 98.12 247 GLY A N 1
ATOM 1977 C CA . GLY A 1 247 ? -7.871 -4.503 22.772 1.00 98.12 247 GLY A CA 1
ATOM 1978 C C . GLY A 1 247 ? -9.360 -4.206 22.579 1.00 98.12 247 GLY A C 1
ATOM 1979 O O . GLY A 1 247 ? -10.093 -4.906 21.878 1.00 98.12 247 GLY A O 1
ATOM 1980 N N . ILE A 1 248 ? -9.834 -3.138 23.220 1.00 97.94 248 ILE A N 1
ATOM 1981 C CA . ILE A 1 248 ? -11.247 -2.740 23.176 1.00 97.94 248 ILE A CA 1
ATOM 1982 C C . ILE A 1 248 ? -11.601 -2.226 21.776 1.00 97.94 248 ILE A C 1
ATOM 1984 O O . ILE A 1 248 ? -10.907 -1.372 21.220 1.00 97.94 248 ILE A O 1
ATOM 1988 N N . LYS A 1 249 ? -12.722 -2.702 21.220 1.00 97.88 249 LYS A N 1
ATOM 1989 C CA . LYS A 1 249 ? -13.261 -2.183 19.958 1.00 97.88 249 LYS A CA 1
ATOM 1990 C C . LYS A 1 249 ? -13.665 -0.716 20.119 1.00 97.88 249 LYS A C 1
ATOM 1992 O O . LYS A 1 249 ? -14.555 -0.408 20.907 1.00 97.88 249 LYS A O 1
ATOM 1997 N N . ALA A 1 250 ? -13.036 0.159 19.344 1.00 97.06 250 ALA A N 1
ATOM 1998 C CA . ALA A 1 250 ? -13.284 1.595 19.344 1.00 97.06 250 ALA A CA 1
ATOM 1999 C C . ALA A 1 250 ? -14.327 1.993 18.292 1.00 97.06 250 ALA A C 1
ATOM 2001 O O . ALA A 1 250 ? -15.229 2.774 18.588 1.00 97.06 250 ALA A O 1
ATOM 2002 N N . TYR A 1 251 ? -14.233 1.426 17.084 1.00 96.88 251 TYR A N 1
ATOM 2003 C CA . TYR A 1 251 ? -15.102 1.789 15.965 1.00 96.88 251 TYR A CA 1
ATOM 2004 C C . TYR A 1 251 ? -15.608 0.567 15.204 1.00 96.88 251 TYR A C 1
ATOM 2006 O O . TYR A 1 251 ? -14.992 -0.500 15.179 1.00 96.88 251 TYR A O 1
ATOM 2014 N N . ASP A 1 252 ? -16.779 0.739 14.605 1.00 96.88 252 ASP A N 1
ATOM 2015 C CA . ASP A 1 252 ? -17.523 -0.285 13.886 1.00 96.88 252 ASP A CA 1
ATOM 2016 C C . ASP A 1 252 ? -18.188 0.417 12.692 1.00 96.88 252 ASP A C 1
ATOM 2018 O O . ASP A 1 252 ? -19.144 1.178 12.872 1.00 96.88 252 ASP A O 1
ATOM 2022 N N . LEU A 1 253 ? -17.580 0.259 11.513 1.00 97.50 253 LEU A N 1
ATOM 2023 C CA . LEU A 1 253 ? -17.848 1.044 10.310 1.00 97.50 253 LEU A CA 1
ATOM 2024 C C . LEU A 1 253 ? -18.335 0.130 9.182 1.00 97.50 253 LEU A C 1
ATOM 2026 O O . LEU A 1 253 ? -17.653 -0.821 8.802 1.00 97.50 253 LEU A O 1
ATOM 2030 N N . GLN A 1 254 ? -19.504 0.426 8.622 1.00 97.38 254 GLN A N 1
ATOM 2031 C CA . GLN A 1 254 ? -20.079 -0.326 7.510 1.00 97.38 254 GLN A CA 1
ATOM 2032 C C . GLN A 1 254 ? -19.789 0.403 6.199 1.00 97.38 254 GLN A C 1
ATOM 2034 O O . GLN A 1 254 ? -20.313 1.489 5.978 1.00 97.38 254 GLN A O 1
ATOM 2039 N N . LYS A 1 255 ? -18.981 -0.185 5.316 1.00 95.44 255 LYS A N 1
ATOM 2040 C CA . LYS A 1 255 ? -18.748 0.326 3.963 1.00 95.44 255 LYS A CA 1
ATOM 2041 C C . LYS A 1 255 ? -20.082 0.373 3.222 1.00 95.44 255 LYS A C 1
ATOM 2043 O O . LYS A 1 255 ? -20.829 -0.614 3.219 1.00 95.44 255 LYS A O 1
ATOM 2048 N N . SER A 1 256 ? -20.377 1.532 2.649 1.00 90.31 256 SER A N 1
ATOM 2049 C CA . SER A 1 256 ? -21.569 1.759 1.842 1.00 90.31 256 SER A CA 1
ATOM 2050 C C . SER A 1 256 ? -21.445 0.925 0.575 1.00 90.31 256 SER A C 1
ATOM 2052 O O . SER A 1 256 ? -20.423 0.961 -0.105 1.00 90.31 256 SER A O 1
ATOM 2054 N N . SER A 1 257 ? -22.464 0.128 0.275 1.00 68.00 257 SER A N 1
ATOM 2055 C CA . SER A 1 257 ? -22.551 -0.608 -0.982 1.00 68.00 257 SER A CA 1
ATOM 2056 C C . SER A 1 257 ? -22.892 0.379 -2.096 1.00 68.00 257 SER A C 1
ATOM 2058 O O . SER A 1 257 ? -24.066 0.652 -2.335 1.00 68.00 257 SER A O 1
ATOM 2060 N N . GLY A 1 258 ? -21.870 0.963 -2.712 1.00 56.25 258 GLY A N 1
ATOM 2061 C CA . GLY A 1 258 ? -22.041 1.946 -3.772 1.00 56.25 258 GLY A CA 1
ATOM 2062 C C . GLY A 1 258 ? -20.747 2.682 -4.070 1.00 56.25 258 GLY A C 1
ATOM 2063 O O . GLY A 1 258 ? -20.620 3.828 -3.665 1.00 56.25 258 GLY A O 1
ATOM 2064 N N . GLU A 1 259 ? -19.811 1.977 -4.707 1.00 42.56 259 GLU A N 1
ATOM 2065 C CA . GLU A 1 259 ? -18.816 2.458 -5.684 1.00 42.56 259 GLU A CA 1
ATOM 2066 C C . GLU A 1 259 ? -18.028 1.260 -6.228 1.00 42.56 259 GLU A C 1
ATOM 2068 O O . GLU A 1 259 ? -17.475 0.490 -5.406 1.00 42.56 259 GLU A O 1
#